Protein AF-A0A0D0Q6V4-F1 (afdb_monomer_lite)

Structure (mmCIF, N/CA/C/O backbone):
data_AF-A0A0D0Q6V4-F1
#
_entry.id   AF-A0A0D0Q6V4-F1
#
loop_
_atom_site.group_PDB
_atom_site.id
_atom_site.type_symbol
_atom_site.label_atom_id
_atom_site.label_alt_id
_atom_site.label_comp_id
_atom_site.label_asym_id
_atom_site.label_entity_id
_atom_site.label_seq_id
_atom_site.pdbx_PDB_ins_code
_atom_site.Cartn_x
_atom_site.Cartn_y
_atom_site.Cartn_z
_atom_site.occupancy
_atom_site.B_iso_or_equiv
_atom_site.auth_seq_id
_atom_site.auth_comp_id
_atom_site.auth_asym_id
_atom_site.auth_atom_id
_atom_site.pdbx_PDB_model_num
ATOM 1 N N . MET A 1 1 ? 3.904 15.398 2.118 1.00 80.19 1 MET A N 1
ATOM 2 C CA . MET A 1 1 ? 5.321 15.377 1.707 1.00 80.19 1 MET A CA 1
ATOM 3 C C . MET A 1 1 ? 5.466 14.349 0.608 1.00 80.19 1 MET A C 1
ATOM 5 O O . MET A 1 1 ? 5.057 13.212 0.814 1.00 80.19 1 MET A O 1
ATOM 9 N N . ASP A 1 2 ? 6.029 14.742 -0.528 1.00 86.19 2 ASP A N 1
ATOM 10 C CA . ASP A 1 2 ? 6.309 13.824 -1.631 1.00 86.19 2 ASP A CA 1
ATOM 11 C C . ASP A 1 2 ? 7.772 13.391 -1.577 1.00 86.19 2 ASP A C 1
ATOM 13 O O . ASP A 1 2 ? 8.663 14.210 -1.352 1.00 86.19 2 ASP A O 1
ATOM 17 N N . LEU A 1 3 ? 8.007 12.094 -1.746 1.00 86.56 3 LEU A N 1
ATOM 18 C CA . LEU A 1 3 ? 9.324 11.476 -1.709 1.00 86.56 3 LEU A CA 1
ATOM 19 C C . LEU A 1 3 ? 9.576 10.750 -3.027 1.00 86.56 3 LEU A C 1
ATOM 21 O O . LEU A 1 3 ? 8.715 10.035 -3.544 1.00 86.56 3 LEU A O 1
ATOM 25 N N . VAL A 1 4 ? 10.784 10.921 -3.558 1.00 89.81 4 VAL A N 1
ATOM 26 C CA . VAL A 1 4 ? 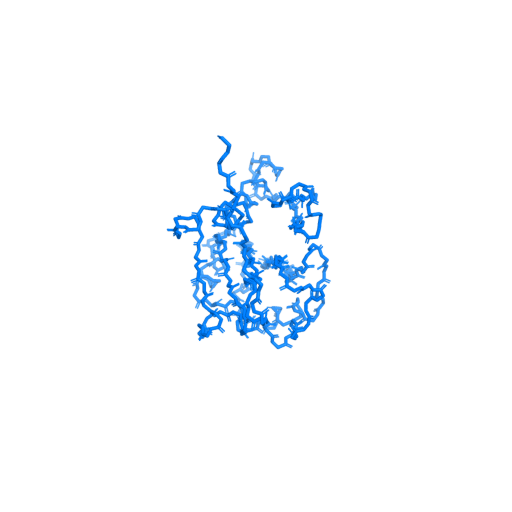11.249 10.217 -4.751 1.00 89.81 4 VAL A CA 1
ATOM 27 C C . VAL A 1 4 ? 12.562 9.538 -4.418 1.00 89.81 4 VAL A C 1
ATOM 29 O O . VAL A 1 4 ? 13.527 10.196 -4.035 1.00 89.81 4 VAL A O 1
ATOM 32 N N . PHE A 1 5 ? 12.590 8.222 -4.572 1.00 88.88 5 PHE A N 1
ATOM 33 C CA . PHE A 1 5 ? 13.809 7.438 -4.492 1.00 88.88 5 PHE A CA 1
ATOM 34 C C . PHE A 1 5 ? 14.288 7.103 -5.901 1.00 88.88 5 PHE A C 1
ATOM 36 O O . PHE A 1 5 ? 13.529 6.557 -6.700 1.00 88.88 5 PHE A O 1
ATOM 43 N N . LEU A 1 6 ? 15.543 7.427 -6.196 1.00 89.38 6 LEU A N 1
ATOM 44 C CA . LEU A 1 6 ? 16.217 7.030 -7.428 1.00 89.38 6 LEU A CA 1
ATOM 45 C C . LEU A 1 6 ? 17.057 5.794 -7.117 1.00 89.38 6 LEU A C 1
ATOM 47 O O . LEU A 1 6 ? 18.070 5.911 -6.431 1.00 89.38 6 LEU A O 1
ATOM 51 N N . ALA A 1 7 ? 16.614 4.624 -7.585 1.00 85.19 7 ALA A N 1
ATOM 52 C CA . ALA A 1 7 ? 17.371 3.385 -7.400 1.00 85.19 7 ALA A CA 1
ATOM 53 C C . ALA A 1 7 ? 18.706 3.436 -8.151 1.00 85.19 7 ALA A C 1
ATOM 55 O O . ALA A 1 7 ? 19.724 2.972 -7.644 1.00 85.19 7 ALA A O 1
ATOM 56 N N . ASP A 1 8 ? 18.696 4.065 -9.323 1.00 85.75 8 ASP A N 1
ATOM 57 C CA . ASP A 1 8 ? 19.880 4.421 -10.083 1.00 85.75 8 ASP A CA 1
ATOM 58 C C . ASP A 1 8 ? 19.784 5.905 -10.469 1.00 85.75 8 ASP A C 1
ATOM 60 O O . ASP A 1 8 ? 18.817 6.354 -11.091 1.00 85.75 8 ASP A O 1
ATOM 64 N N . ARG A 1 9 ? 20.784 6.685 -10.043 1.00 86.38 9 ARG A N 1
ATOM 65 C CA . ARG A 1 9 ? 20.854 8.135 -10.265 1.00 86.38 9 ARG A CA 1
ATOM 66 C C . ARG A 1 9 ? 20.903 8.486 -11.751 1.00 86.38 9 ARG A C 1
ATOM 68 O O . ARG A 1 9 ? 20.379 9.534 -12.129 1.00 86.38 9 ARG A O 1
ATOM 75 N N . ASP A 1 10 ? 21.525 7.637 -12.559 1.00 91.31 10 ASP A N 1
ATOM 76 C CA . ASP A 1 10 ? 21.741 7.885 -13.983 1.00 91.31 10 ASP A CA 1
ATOM 77 C C . ASP A 1 10 ? 20.569 7.365 -14.835 1.00 91.31 10 ASP A C 1
ATOM 79 O O . ASP A 1 10 ? 20.490 7.649 -16.030 1.00 91.31 10 ASP A O 1
ATOM 83 N N . ARG A 1 11 ? 19.617 6.659 -14.206 1.00 86.94 11 ARG A N 1
ATOM 84 C CA . ARG A 1 11 ? 18.419 6.080 -14.827 1.00 86.94 11 ARG A CA 1
ATOM 85 C C . ARG A 1 11 ? 17.139 6.611 -14.166 1.00 86.94 11 ARG A C 1
ATOM 87 O O . ARG A 1 11 ? 16.558 5.936 -13.306 1.00 86.94 11 ARG A O 1
ATOM 94 N N . PRO A 1 12 ? 16.659 7.817 -14.529 1.00 86.88 12 PRO A N 1
ATOM 95 C CA . PRO A 1 12 ? 15.494 8.445 -13.895 1.00 86.88 12 PRO A CA 1
ATOM 96 C C . PRO A 1 12 ? 14.193 7.639 -14.041 1.00 86.88 12 PRO A C 1
ATOM 98 O O . PRO A 1 12 ? 13.264 7.817 -13.253 1.00 86.88 12 PRO A O 1
ATOM 101 N N . GLU A 1 13 ? 14.108 6.726 -15.008 1.00 84.62 13 GLU A N 1
ATOM 102 C CA . GLU A 1 13 ? 13.000 5.780 -15.153 1.00 84.62 13 GLU A CA 1
ATOM 103 C C . GLU A 1 13 ? 12.882 4.796 -13.975 1.00 84.62 13 GLU A C 1
ATOM 105 O O . GLU A 1 13 ? 11.802 4.257 -13.736 1.00 84.62 13 GLU A O 1
ATOM 110 N N . THR A 1 14 ? 13.949 4.623 -13.186 1.00 87.81 14 THR A N 1
ATOM 111 C CA . THR A 1 14 ? 13.958 3.810 -11.958 1.00 87.81 14 THR A CA 1
ATOM 112 C C . THR A 1 14 ? 13.385 4.541 -10.739 1.00 87.81 14 THR A C 1
ATOM 114 O O . THR A 1 14 ? 13.366 3.996 -9.633 1.00 87.81 14 THR A O 1
ATOM 117 N N . ALA A 1 15 ? 12.907 5.778 -10.916 1.00 91.12 15 ALA A N 1
ATOM 118 C CA . ALA A 1 15 ? 12.344 6.578 -9.841 1.00 91.12 15 ALA A CA 1
ATOM 119 C C . ALA A 1 15 ? 11.087 5.933 -9.241 1.00 91.12 15 ALA A C 1
ATOM 121 O O . ALA A 1 15 ? 10.047 5.832 -9.906 1.00 91.12 15 ALA A O 1
ATOM 122 N N . VAL A 1 16 ? 11.149 5.609 -7.951 1.00 92.56 16 VAL A N 1
ATOM 123 C CA . VAL A 1 16 ? 10.009 5.163 -7.147 1.00 92.56 16 VAL A CA 1
ATOM 124 C C . VAL A 1 16 ? 9.460 6.359 -6.378 1.00 92.56 16 VAL A C 1
ATOM 126 O O . VAL A 1 16 ? 10.170 6.999 -5.601 1.00 92.56 16 VAL A O 1
ATOM 129 N N . ARG A 1 17 ? 8.188 6.678 -6.619 1.00 92.75 17 ARG A N 1
ATOM 130 C CA . ARG A 1 17 ? 7.493 7.807 -5.991 1.00 92.75 17 ARG A CA 1
ATOM 131 C C . ARG A 1 17 ? 6.572 7.320 -4.890 1.00 92.75 17 ARG A C 1
ATOM 133 O O . ARG A 1 17 ? 5.863 6.331 -5.067 1.00 92.75 17 ARG A O 1
ATOM 140 N N . ASP A 1 18 ? 6.525 8.073 -3.804 1.00 92.50 18 ASP A N 1
ATOM 141 C CA . ASP A 1 18 ? 5.569 7.869 -2.727 1.00 92.50 18 ASP A CA 1
ATOM 142 C C . ASP A 1 18 ? 5.195 9.207 -2.087 1.00 92.50 18 ASP A C 1
ATOM 144 O O . ASP A 1 18 ? 5.946 10.180 -2.153 1.00 92.50 18 ASP A O 1
ATOM 148 N N . CYS A 1 19 ? 4.027 9.259 -1.459 1.00 87.19 19 CYS A N 1
ATOM 149 C CA . CYS A 1 19 ? 3.575 10.426 -0.724 1.00 87.19 19 CYS A CA 1
ATOM 150 C C . CYS A 1 19 ? 3.214 10.053 0.713 1.00 87.19 19 CYS A C 1
ATOM 152 O O . CYS A 1 19 ? 2.531 9.064 1.004 1.00 87.19 19 CYS A O 1
ATOM 154 N N . VAL A 1 20 ? 3.670 10.904 1.622 1.00 80.94 20 VAL A N 1
ATOM 155 C CA . VAL A 1 20 ? 3.498 10.768 3.060 1.00 80.94 20 VAL A CA 1
ATOM 156 C C . VAL A 1 20 ? 2.658 11.933 3.544 1.00 80.94 20 VAL A C 1
ATOM 158 O O . VAL A 1 20 ? 3.048 13.099 3.422 1.00 80.94 20 VAL A O 1
ATOM 161 N N . THR A 1 21 ? 1.498 11.615 4.099 1.00 76.31 21 THR A N 1
ATOM 162 C CA . THR A 1 21 ? 0.662 12.583 4.808 1.00 76.31 21 THR A CA 1
ATOM 163 C C . THR A 1 21 ? 1.040 12.556 6.284 1.00 76.31 21 THR A C 1
ATOM 165 O O . THR A 1 21 ? 1.389 11.497 6.806 1.00 76.31 21 THR A O 1
ATOM 168 N N . GLY A 1 22 ? 1.001 13.712 6.951 1.00 72.88 22 GLY A N 1
ATOM 169 C CA . GLY A 1 22 ? 1.154 13.758 8.404 1.00 72.88 22 GLY A CA 1
ATOM 170 C C . GLY A 1 22 ? 0.057 12.928 9.067 1.00 72.88 22 GLY A C 1
ATOM 171 O O . GLY A 1 22 ? -1.103 13.004 8.664 1.00 72.88 22 GLY A O 1
ATOM 172 N N . ILE A 1 23 ? 0.437 12.112 10.045 1.00 75.62 23 ILE A N 1
ATOM 173 C CA . ILE A 1 23 ? -0.484 11.230 10.767 1.00 75.62 23 ILE A CA 1
ATOM 174 C C . ILE A 1 23 ? -0.699 11.846 12.147 1.00 75.62 23 ILE A C 1
ATOM 176 O O . ILE A 1 23 ? 0.232 11.896 12.949 1.00 75.62 23 ILE A O 1
ATOM 180 N N . GLY A 1 24 ? -1.891 12.411 12.350 1.00 63.44 24 GLY A N 1
ATOM 181 C CA . GLY A 1 24 ? -2.269 13.137 13.558 1.00 63.44 24 GLY A CA 1
ATOM 182 C C . GLY A 1 24 ? -3.333 12.386 14.348 1.00 63.44 24 GLY A C 1
ATOM 183 O O . GLY A 1 24 ? -4.486 12.321 13.929 1.00 63.44 24 GLY A O 1
ATOM 184 N N . ASP A 1 25 ? -2.931 11.825 15.482 1.00 62.47 25 ASP A N 1
ATOM 185 C CA . ASP A 1 25 ? -3.788 11.043 16.379 1.00 62.47 25 ASP A CA 1
ATOM 186 C C . ASP A 1 25 ? -3.171 10.869 17.789 1.00 62.47 25 ASP A C 1
ATOM 188 O O . ASP A 1 25 ? -3.554 9.975 18.540 1.00 62.47 25 ASP A O 1
ATOM 192 N N . GLY A 1 26 ? -2.242 11.754 18.185 1.00 63.47 26 GLY A N 1
ATOM 193 C CA . GLY A 1 26 ? -1.658 11.798 19.533 1.00 63.47 26 GLY A CA 1
ATOM 194 C C . GLY A 1 26 ? -0.617 12.912 19.716 1.00 63.47 26 GLY A C 1
ATOM 195 O O . GLY A 1 26 ? -0.473 13.773 18.855 1.00 63.47 26 GLY A O 1
ATOM 196 N N . ASP A 1 27 ? 0.152 12.859 20.810 1.00 62.12 27 ASP A N 1
ATOM 197 C CA . ASP A 1 27 ? 1.135 13.895 21.206 1.00 62.12 27 ASP A CA 1
ATOM 198 C C . ASP A 1 27 ? 2.428 13.920 20.365 1.00 62.12 27 ASP A C 1
ATOM 200 O O . ASP A 1 27 ? 3.358 14.682 20.641 1.00 62.12 27 ASP A O 1
ATOM 204 N N . ARG A 1 28 ? 2.547 13.046 19.360 1.00 71.50 28 ARG A N 1
ATOM 205 C CA . ARG A 1 28 ? 3.744 12.970 18.513 1.00 71.50 28 ARG A CA 1
ATOM 206 C C . ARG A 1 28 ? 3.654 13.969 17.369 1.00 71.50 28 ARG A C 1
ATOM 208 O O . ARG A 1 28 ? 2.587 14.163 16.800 1.00 71.50 28 ARG A O 1
ATOM 215 N N . ASP A 1 29 ? 4.806 14.507 16.972 1.00 85.56 29 ASP A N 1
ATOM 216 C CA . ASP A 1 29 ? 4.935 15.293 15.743 1.00 85.56 29 ASP A CA 1
ATOM 217 C C . ASP A 1 29 ? 4.393 14.491 14.533 1.00 85.56 29 ASP A C 1
ATOM 219 O O . ASP A 1 29 ? 4.964 13.444 14.185 1.00 85.56 29 ASP A O 1
ATOM 223 N N . PRO A 1 30 ? 3.316 14.967 13.873 1.00 85.88 30 PRO A N 1
ATOM 224 C CA . PRO A 1 30 ? 2.697 14.280 12.743 1.00 85.88 30 PRO A CA 1
ATOM 225 C C . PRO A 1 30 ? 3.650 14.041 11.570 1.00 85.88 30 PRO A C 1
ATOM 227 O O . PRO A 1 30 ? 3.493 13.057 10.840 1.00 85.88 30 PRO A O 1
ATOM 230 N N . VAL A 1 31 ? 4.645 14.917 11.379 1.00 87.62 31 VAL A N 1
ATOM 231 C CA . VAL A 1 31 ? 5.649 14.775 10.315 1.00 87.62 31 VAL A CA 1
ATOM 232 C C . VAL A 1 31 ? 6.582 13.618 10.637 1.00 87.62 31 VAL A C 1
ATOM 234 O O . VAL A 1 31 ? 6.749 12.715 9.812 1.00 87.62 31 VAL A O 1
ATOM 237 N N . ARG A 1 32 ? 7.136 13.593 11.855 1.00 89.19 32 ARG A N 1
ATOM 238 C CA . ARG A 1 32 ? 7.977 12.486 12.325 1.00 89.19 32 ARG A CA 1
ATOM 239 C C . ARG A 1 32 ? 7.252 11.149 12.219 1.00 89.19 32 ARG A C 1
ATOM 241 O O . ARG A 1 32 ? 7.823 10.190 11.702 1.00 89.19 32 ARG A O 1
ATOM 248 N N . ARG A 1 33 ? 5.986 11.086 12.648 1.00 89.19 33 ARG A N 1
ATOM 249 C CA . ARG A 1 33 ? 5.188 9.857 12.549 1.00 89.19 33 ARG A CA 1
ATOM 250 C C . ARG A 1 33 ? 4.989 9.425 11.098 1.00 89.19 33 ARG A C 1
ATOM 252 O O . ARG A 1 33 ? 5.142 8.244 10.793 1.00 89.19 33 ARG A O 1
ATOM 259 N N . GLY A 1 34 ? 4.707 10.368 10.201 1.00 90.62 34 GLY A N 1
ATOM 260 C CA . GLY A 1 34 ? 4.628 10.093 8.768 1.00 90.62 34 GLY A CA 1
ATOM 261 C C . GLY A 1 34 ? 5.923 9.482 8.218 1.00 90.62 34 GLY A C 1
ATOM 262 O O . GLY A 1 34 ? 5.873 8.482 7.502 1.00 90.62 34 GLY A O 1
ATOM 263 N N . ILE A 1 35 ? 7.083 10.031 8.591 1.00 91.75 35 ILE A N 1
ATOM 264 C CA . ILE A 1 35 ? 8.400 9.518 8.175 1.00 91.75 35 ILE A CA 1
ATOM 265 C C . ILE A 1 35 ? 8.643 8.101 8.709 1.00 91.75 35 ILE A C 1
ATOM 267 O O . ILE A 1 35 ? 9.099 7.243 7.958 1.00 91.75 35 ILE A O 1
ATOM 271 N N . GLU A 1 36 ? 8.310 7.823 9.972 1.00 93.06 36 GLU A N 1
ATOM 272 C CA . GLU A 1 36 ? 8.420 6.473 10.551 1.00 93.06 36 GLU A CA 1
ATOM 273 C C . GLU A 1 36 ? 7.564 5.458 9.782 1.00 93.06 36 GLU A C 1
ATOM 275 O O . GLU A 1 36 ? 8.035 4.374 9.437 1.00 93.06 36 GLU A O 1
ATOM 280 N N . VAL A 1 37 ? 6.316 5.824 9.474 1.00 94.31 37 VAL A N 1
ATOM 281 C CA . VAL A 1 37 ? 5.391 4.983 8.706 1.00 94.31 37 VAL A CA 1
ATOM 282 C C . VAL A 1 37 ? 5.915 4.759 7.287 1.00 94.31 37 VAL A C 1
ATOM 284 O O . VAL A 1 37 ? 5.866 3.638 6.781 1.00 94.31 37 VAL A O 1
ATOM 287 N N . TRP A 1 38 ? 6.469 5.789 6.647 1.00 95.12 38 TRP A N 1
ATOM 288 C CA . TRP A 1 38 ? 7.129 5.657 5.349 1.00 95.12 38 TRP A CA 1
ATOM 289 C C . TRP A 1 38 ? 8.326 4.708 5.400 1.00 95.12 38 TRP A C 1
ATOM 291 O O . TRP A 1 38 ? 8.397 3.773 4.600 1.00 95.12 38 TRP A O 1
ATOM 301 N N . ALA A 1 39 ? 9.226 4.900 6.364 1.00 95.44 39 ALA A N 1
ATOM 302 C CA . ALA A 1 39 ? 10.428 4.092 6.512 1.00 95.44 39 ALA A CA 1
ATOM 303 C C . ALA A 1 39 ? 10.078 2.613 6.719 1.00 95.44 39 ALA A C 1
ATOM 305 O O . ALA A 1 39 ? 10.642 1.754 6.048 1.00 95.44 39 ALA A O 1
ATOM 306 N N . ALA A 1 40 ? 9.086 2.324 7.566 1.00 96.50 40 ALA A N 1
ATOM 307 C CA . ALA A 1 40 ? 8.647 0.969 7.900 1.00 96.50 40 ALA A CA 1
ATOM 308 C C . ALA A 1 40 ? 7.875 0.237 6.783 1.00 96.50 40 ALA A C 1
ATOM 310 O O . ALA A 1 40 ? 7.517 -0.923 6.951 1.00 96.50 40 ALA A O 1
ATOM 311 N N . THR A 1 41 ? 7.600 0.881 5.647 1.00 97.19 41 THR A N 1
ATOM 312 C CA . THR A 1 41 ? 6.817 0.290 4.544 1.00 97.19 41 THR A CA 1
ATOM 313 C C . THR A 1 41 ? 7.558 0.441 3.214 1.00 97.19 41 THR A C 1
ATOM 315 O O . THR A 1 41 ? 8.133 -0.515 2.698 1.00 97.19 41 THR A O 1
ATOM 318 N N . THR A 1 42 ? 7.628 1.658 2.686 1.00 97.00 42 THR A N 1
ATOM 319 C CA . THR A 1 42 ? 8.319 1.998 1.442 1.00 97.00 42 THR A CA 1
ATOM 320 C C . THR A 1 42 ? 9.825 1.908 1.624 1.00 97.00 42 THR A C 1
ATOM 322 O O . THR A 1 42 ? 10.493 1.260 0.827 1.00 97.00 42 THR A O 1
ATOM 325 N N . GLY A 1 43 ? 10.361 2.497 2.700 1.00 95.69 43 GLY A N 1
ATOM 326 C CA . GLY A 1 43 ? 11.801 2.504 2.970 1.00 95.69 43 GLY A CA 1
ATOM 327 C C . GLY A 1 43 ? 12.392 1.095 3.034 1.00 95.69 43 GLY A C 1
ATOM 328 O O . GLY A 1 43 ? 13.353 0.805 2.327 1.00 95.69 43 GLY A O 1
ATOM 329 N N . VAL A 1 44 ? 11.777 0.193 3.805 1.00 97.25 44 VAL A N 1
ATOM 330 C CA . VAL A 1 44 ? 12.215 -1.212 3.877 1.00 97.25 44 VAL A CA 1
ATOM 331 C C . VAL A 1 44 ? 12.111 -1.945 2.539 1.00 97.25 44 VAL A C 1
ATOM 333 O O . VAL A 1 44 ? 12.998 -2.731 2.231 1.00 97.25 44 VAL A O 1
ATOM 336 N N . SER A 1 45 ? 11.106 -1.646 1.706 1.00 97.00 45 SER A N 1
ATOM 337 C CA . SER A 1 45 ? 10.983 -2.240 0.362 1.00 97.00 45 SER A CA 1
ATOM 338 C C . SER A 1 45 ? 12.119 -1.799 -0.566 1.00 97.00 45 SER A C 1
ATOM 340 O O . SER A 1 45 ? 12.628 -2.588 -1.355 1.00 97.00 45 SER A O 1
ATOM 342 N N . LEU A 1 46 ? 12.537 -0.534 -0.464 1.00 95.06 46 LEU A N 1
ATOM 343 C CA . LEU A 1 46 ? 13.640 0.022 -1.251 1.00 95.06 46 LEU A CA 1
ATOM 344 C C . LEU A 1 46 ? 15.004 -0.486 -0.773 1.00 95.06 46 LEU A C 1
ATOM 346 O O . LEU A 1 46 ? 15.875 -0.769 -1.590 1.00 95.06 46 LEU A O 1
ATOM 350 N N . ILE A 1 47 ? 15.189 -0.634 0.540 1.00 94.56 47 ILE A N 1
ATOM 351 C CA . ILE A 1 47 ? 16.390 -1.270 1.095 1.00 94.56 47 ILE A CA 1
ATOM 352 C C . ILE A 1 47 ? 16.448 -2.734 0.648 1.00 94.56 47 ILE A C 1
ATOM 354 O O . ILE A 1 47 ? 17.504 -3.191 0.217 1.00 94.56 47 ILE A O 1
ATOM 358 N N . GLU A 1 48 ? 15.322 -3.450 0.693 1.00 96.44 48 GLU A N 1
ATOM 359 C CA . GLU A 1 48 ? 15.242 -4.842 0.248 1.00 96.44 48 GLU A CA 1
ATOM 360 C C . GLU A 1 48 ? 15.517 -4.991 -1.251 1.00 96.44 48 GLU A C 1
ATOM 362 O O . GLU A 1 48 ? 16.217 -5.915 -1.644 1.00 96.44 48 GLU A O 1
ATOM 367 N N . LEU A 1 49 ? 15.063 -4.057 -2.093 1.00 93.69 49 LEU A N 1
ATOM 368 C CA . LEU A 1 49 ? 15.400 -4.050 -3.520 1.00 93.69 49 LEU A CA 1
ATOM 369 C C . LEU A 1 49 ? 16.918 -4.112 -3.755 1.00 93.69 49 LEU A C 1
ATOM 371 O O . LEU A 1 49 ? 17.374 -4.826 -4.647 1.00 93.69 49 LEU A O 1
ATOM 375 N N . VAL A 1 50 ? 17.689 -3.357 -2.966 1.00 90.44 50 VAL A N 1
ATOM 376 C CA . VAL A 1 50 ? 19.152 -3.275 -3.093 1.00 90.44 50 VAL A CA 1
ATOM 377 C C . VAL A 1 50 ? 19.844 -4.442 -2.387 1.00 90.44 50 VAL A C 1
ATOM 379 O O . VAL A 1 50 ? 20.809 -4.993 -2.910 1.00 90.44 50 VAL A O 1
ATOM 382 N N . ALA A 1 51 ? 19.377 -4.813 -1.193 1.00 91.44 51 ALA A N 1
ATOM 383 C CA . ALA A 1 51 ? 20.014 -5.830 -0.361 1.00 91.44 51 ALA A CA 1
ATOM 384 C C . ALA A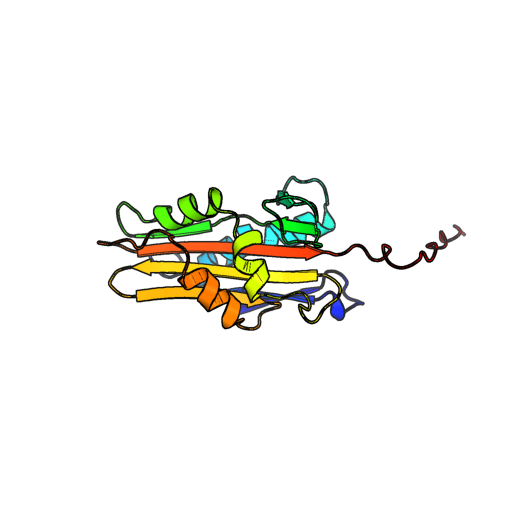 1 51 ? 19.682 -7.269 -0.796 1.00 91.44 51 ALA A C 1
ATOM 386 O O . ALA A 1 51 ? 20.529 -8.149 -0.644 1.00 91.44 51 ALA A O 1
ATOM 387 N N . HIS A 1 52 ? 18.470 -7.491 -1.314 1.00 90.69 52 HIS A N 1
ATOM 388 C CA . HIS A 1 52 ? 17.933 -8.744 -1.853 1.00 90.69 52 HIS A CA 1
ATOM 389 C C . HIS A 1 52 ? 18.285 -9.976 -0.995 1.00 90.69 52 HIS A C 1
ATOM 391 O O . HIS A 1 52 ? 18.850 -10.968 -1.469 1.00 90.69 52 HIS A O 1
ATOM 397 N N . ASN A 1 53 ? 17.987 -9.901 0.299 1.00 91.19 53 ASN A N 1
ATOM 398 C CA . ASN A 1 53 ? 18.312 -10.933 1.283 1.00 91.19 53 ASN A CA 1
ATOM 399 C C . ASN A 1 53 ? 17.117 -11.358 2.156 1.00 91.19 53 ASN A C 1
ATOM 401 O O . ASN A 1 53 ? 17.286 -12.202 3.035 1.00 91.19 53 ASN A O 1
ATOM 405 N N . GLY A 1 54 ? 15.928 -10.804 1.911 1.00 91.69 54 GLY A N 1
ATOM 406 C CA . GLY A 1 54 ? 14.677 -11.117 2.598 1.00 91.69 54 GLY A CA 1
ATOM 407 C C . GLY A 1 54 ? 14.610 -10.641 4.049 1.00 91.69 54 GLY A C 1
ATOM 408 O O . GLY A 1 54 ? 13.751 -11.101 4.800 1.00 91.69 54 GLY A O 1
ATOM 409 N N . ARG A 1 55 ? 15.524 -9.768 4.492 1.00 94.31 55 ARG A N 1
ATOM 410 C CA . ARG A 1 55 ? 15.594 -9.323 5.893 1.00 94.31 55 ARG A CA 1
ATOM 411 C C . ARG A 1 55 ? 14.659 -8.156 6.192 1.00 94.31 55 ARG A C 1
ATOM 413 O O . ARG A 1 55 ? 14.242 -8.001 7.339 1.00 94.31 55 ARG A O 1
ATOM 420 N N . PHE A 1 56 ? 14.403 -7.297 5.212 1.00 94.94 56 PHE A N 1
ATOM 421 C CA . PHE A 1 56 ? 13.710 -6.027 5.420 1.00 94.94 56 PHE A CA 1
ATOM 422 C C . PHE A 1 56 ? 12.271 -6.065 4.915 1.00 94.94 56 PHE A C 1
ATOM 424 O O . PHE A 1 56 ? 11.399 -5.443 5.525 1.00 94.94 56 PHE A O 1
ATOM 431 N N . ALA A 1 57 ? 12.018 -6.795 3.831 1.00 97.06 57 ALA A N 1
ATOM 432 C CA . ALA A 1 57 ? 10.696 -6.936 3.237 1.00 97.06 57 ALA A CA 1
ATOM 433 C C . ALA A 1 57 ? 10.475 -8.350 2.677 1.00 97.06 57 ALA A C 1
ATOM 435 O O . ALA A 1 57 ? 11.420 -9.089 2.396 1.00 97.06 57 ALA A O 1
ATOM 436 N N . GLY A 1 58 ? 9.202 -8.730 2.547 1.00 95.31 58 GLY A N 1
ATOM 437 C CA . GLY A 1 58 ? 8.806 -10.029 2.011 1.00 95.31 58 GLY A CA 1
ATOM 438 C C . GLY A 1 58 ? 8.903 -10.064 0.489 1.00 95.31 58 GLY A C 1
ATOM 439 O O . GLY A 1 58 ? 8.677 -9.058 -0.177 1.00 95.31 58 GLY A O 1
ATOM 440 N N . HIS A 1 59 ? 9.200 -11.236 -0.059 1.00 96.38 59 HIS A N 1
ATOM 441 C CA . HIS A 1 59 ? 9.272 -11.483 -1.495 1.00 96.38 59 HIS A CA 1
ATOM 442 C C . HIS A 1 59 ? 8.136 -12.419 -1.908 1.00 96.38 59 HIS A C 1
ATOM 444 O O . HIS A 1 59 ? 8.030 -13.515 -1.367 1.00 96.38 59 HIS A O 1
ATOM 450 N N . LEU A 1 60 ? 7.328 -12.001 -2.880 1.00 95.31 60 LEU A N 1
ATOM 451 C CA . LEU A 1 60 ? 6.266 -12.814 -3.477 1.00 95.31 60 LEU A CA 1
ATOM 452 C C . LEU A 1 60 ? 6.627 -13.103 -4.936 1.00 95.31 60 LEU A C 1
ATOM 454 O O . LEU A 1 60 ? 6.969 -12.193 -5.703 1.00 95.31 60 LEU A O 1
ATOM 458 N N . ASP A 1 61 ? 6.621 -14.380 -5.307 1.00 94.00 61 ASP A N 1
ATOM 459 C CA . ASP A 1 61 ? 6.923 -14.833 -6.668 1.00 94.00 61 ASP A CA 1
ATOM 460 C C . ASP A 1 61 ? 5.793 -14.437 -7.644 1.00 94.00 61 ASP A C 1
ATOM 462 O O . ASP A 1 61 ? 4.635 -14.380 -7.234 1.00 94.00 61 ASP A O 1
ATOM 466 N N . PRO A 1 62 ? 6.072 -14.216 -8.946 1.00 92.31 62 PRO A N 1
ATOM 467 C CA . PRO A 1 62 ? 5.033 -14.001 -9.959 1.00 92.31 62 PRO A CA 1
ATOM 468 C C . PRO A 1 62 ? 3.909 -15.045 -10.022 1.00 92.31 62 PRO A C 1
ATOM 470 O O . PRO A 1 62 ? 2.870 -14.769 -10.630 1.00 92.31 62 PRO A O 1
ATOM 473 N N . ARG A 1 63 ? 4.138 -16.254 -9.492 1.00 93.19 63 ARG A N 1
ATOM 474 C CA . ARG A 1 63 ? 3.169 -17.360 -9.421 1.00 93.19 63 ARG A CA 1
ATOM 475 C C . ARG A 1 63 ? 2.617 -17.594 -8.016 1.00 93.19 63 ARG A C 1
ATOM 477 O O . ARG A 1 63 ? 1.852 -18.539 -7.831 1.00 93.19 63 ARG A O 1
ATOM 484 N N . ASP A 1 64 ? 3.027 -16.791 -7.043 1.00 94.94 64 ASP A N 1
ATOM 485 C CA . ASP A 1 64 ? 2.521 -16.876 -5.681 1.00 94.94 64 ASP A CA 1
ATOM 486 C C . ASP A 1 64 ? 1.024 -16.506 -5.668 1.00 94.94 64 ASP A C 1
ATOM 488 O O . ASP A 1 64 ? 0.669 -15.452 -6.208 1.00 94.94 64 ASP A O 1
ATOM 492 N N . PRO A 1 65 ? 0.132 -17.344 -5.103 1.00 95.31 65 PRO A N 1
ATOM 493 C CA . PRO A 1 65 ? -1.297 -17.034 -5.022 1.00 95.31 65 PRO A CA 1
ATOM 494 C C . PRO A 1 65 ? -1.600 -15.756 -4.224 1.00 95.31 65 PRO A C 1
ATOM 496 O O . PRO A 1 65 ? -2.616 -15.112 -4.488 1.00 95.31 65 PRO A O 1
ATOM 499 N N . ASP A 1 66 ? -0.713 -15.365 -3.306 1.00 95.38 66 ASP A N 1
ATOM 500 C CA . ASP A 1 66 ? -0.836 -14.147 -2.501 1.00 95.38 66 ASP A CA 1
ATOM 501 C C . ASP A 1 66 ? -0.140 -12.937 -3.165 1.00 95.38 66 ASP A C 1
ATOM 503 O O . ASP A 1 66 ? -0.219 -11.803 -2.680 1.00 95.38 66 ASP A O 1
ATOM 507 N N . GLY A 1 67 ? 0.546 -13.169 -4.290 1.00 94.12 67 GLY A N 1
ATOM 508 C CA . GLY A 1 67 ? 1.307 -12.190 -5.058 1.00 94.12 67 GLY A CA 1
ATOM 509 C C . GLY A 1 67 ? 0.516 -11.467 -6.150 1.00 94.12 67 GLY A C 1
ATOM 510 O O . GLY A 1 67 ? -0.678 -11.674 -6.369 1.00 94.12 67 GLY A O 1
ATOM 511 N N . MET A 1 68 ? 1.20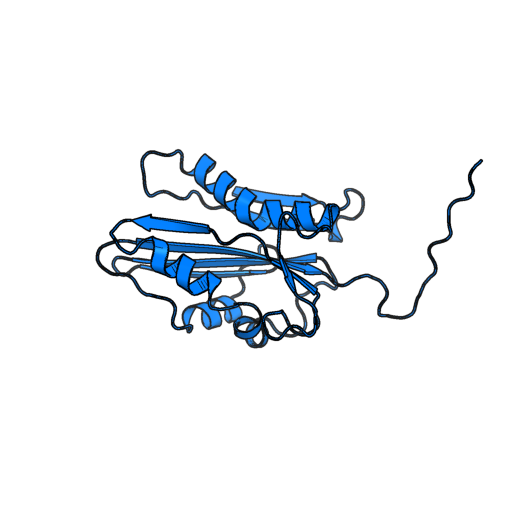7 -10.566 -6.854 1.00 94.31 68 MET A N 1
ATOM 512 C CA . MET A 1 68 ? 0.661 -9.889 -8.031 1.00 94.31 68 MET A CA 1
ATOM 513 C C . MET A 1 68 ? 0.905 -10.769 -9.269 1.00 94.31 68 MET A C 1
ATOM 515 O O . MET A 1 68 ? 2.069 -11.021 -9.595 1.00 94.31 68 MET A O 1
ATOM 519 N N . PRO A 1 69 ? -0.136 -11.200 -10.005 1.00 91.50 69 PRO A N 1
ATOM 520 C CA . PRO A 1 69 ? 0.036 -12.107 -11.136 1.00 91.50 69 PRO A CA 1
ATOM 521 C C . PRO A 1 69 ? 1.042 -11.589 -12.171 1.00 91.50 69 PRO A C 1
ATOM 523 O O . PRO A 1 69 ? 0.895 -10.494 -12.715 1.00 91.50 69 PRO A O 1
ATOM 526 N N . GLY A 1 70 ? 2.073 -12.390 -12.456 1.00 90.25 70 GLY A N 1
ATOM 527 C CA . GLY A 1 70 ? 3.095 -12.062 -13.457 1.00 90.25 70 GLY A CA 1
ATOM 528 C C . GLY A 1 70 ? 4.160 -11.056 -13.003 1.00 90.25 70 GLY A C 1
ATOM 529 O O . GLY A 1 70 ? 5.030 -10.704 -13.803 1.00 90.25 70 GLY A O 1
ATOM 530 N N . TRP A 1 71 ? 4.136 -10.629 -11.739 1.00 93.81 71 TRP A N 1
ATOM 531 C CA . TRP A 1 71 ? 5.095 -9.689 -11.168 1.00 93.81 71 TRP A CA 1
ATOM 532 C C . TRP A 1 71 ? 5.771 -10.275 -9.938 1.00 93.81 71 TRP A C 1
ATOM 534 O O . TRP A 1 71 ? 5.117 -10.815 -9.054 1.00 93.81 71 TRP A O 1
ATOM 544 N N . HIS A 1 72 ? 7.088 -10.107 -9.841 1.00 95.44 72 HIS A N 1
ATOM 545 C CA . HIS A 1 72 ? 7.749 -10.324 -8.566 1.00 95.44 72 HIS A CA 1
ATOM 546 C C . HIS A 1 72 ? 7.456 -9.106 -7.688 1.00 95.44 72 HIS A C 1
ATOM 548 O O . HIS A 1 72 ? 7.607 -7.973 -8.147 1.00 95.44 72 HIS A O 1
ATOM 554 N N . ALA A 1 73 ? 7.010 -9.320 -6.454 1.00 96.19 73 ALA A N 1
ATOM 555 C CA . ALA A 1 73 ? 6.668 -8.236 -5.545 1.00 96.19 73 ALA A CA 1
ATOM 556 C C . ALA A 1 73 ? 7.565 -8.255 -4.308 1.00 96.19 73 ALA A C 1
ATOM 558 O O . ALA A 1 73 ? 7.752 -9.294 -3.679 1.00 96.19 73 ALA A O 1
ATOM 559 N N . ILE A 1 74 ? 8.079 -7.081 -3.950 1.00 97.69 74 ILE A N 1
ATOM 560 C CA . ILE A 1 74 ? 8.687 -6.811 -2.650 1.00 97.69 74 ILE A CA 1
ATOM 561 C C . ILE A 1 74 ? 7.611 -6.128 -1.807 1.00 97.69 74 ILE A C 1
ATOM 563 O O . ILE A 1 74 ? 7.217 -4.992 -2.087 1.00 97.69 74 ILE A O 1
ATOM 567 N N . HIS A 1 75 ? 7.093 -6.842 -0.815 1.00 97.38 75 HIS A N 1
ATOM 568 C CA . HIS A 1 75 ? 6.036 -6.371 0.067 1.00 97.38 75 HIS A CA 1
ATOM 569 C C . HIS A 1 75 ? 6.653 -5.786 1.336 1.00 97.38 75 HIS A C 1
ATOM 571 O O . HIS A 1 75 ? 7.216 -6.509 2.164 1.00 97.38 75 HIS A O 1
ATOM 577 N N . GLY A 1 76 ? 6.537 -4.470 1.494 1.00 96.88 76 GLY A N 1
ATOM 578 C CA . GLY A 1 76 ? 7.021 -3.764 2.670 1.00 96.88 76 GLY A CA 1
ATOM 579 C C . GLY A 1 76 ? 6.266 -4.132 3.942 1.00 96.88 76 GLY A C 1
ATOM 580 O O . GLY A 1 76 ? 5.342 -4.947 3.950 1.00 96.88 76 GLY A O 1
ATOM 581 N N . GLY A 1 77 ? 6.632 -3.482 5.044 1.00 96.69 77 GLY A N 1
ATOM 582 C CA . GLY A 1 77 ? 5.893 -3.640 6.290 1.00 96.69 77 GLY A CA 1
ATOM 583 C C . GLY A 1 77 ? 4.426 -3.216 6.174 1.00 96.69 77 GLY A C 1
ATOM 584 O O . GLY A 1 77 ? 3.987 -2.544 5.233 1.00 96.69 77 GLY A O 1
ATOM 585 N N . VAL A 1 78 ? 3.661 -3.612 7.182 1.00 97.44 78 VAL A N 1
ATOM 586 C CA . VAL A 1 78 ? 2.272 -3.212 7.387 1.00 97.44 78 VAL A CA 1
ATOM 587 C C . VAL A 1 78 ? 2.233 -2.411 8.678 1.00 97.44 78 VAL A C 1
ATOM 589 O O . VAL A 1 78 ? 2.613 -2.916 9.732 1.00 97.44 78 VAL A O 1
ATOM 592 N N . VAL A 1 79 ? 1.809 -1.152 8.597 1.00 96.62 79 VAL A N 1
ATOM 593 C CA . VAL A 1 79 ? 1.759 -0.265 9.762 1.00 96.62 79 VAL A CA 1
ATOM 594 C C . VAL A 1 79 ? 0.343 0.220 9.973 1.00 96.62 79 VAL A C 1
ATOM 596 O O . VAL A 1 79 ? -0.244 0.803 9.064 1.00 96.62 79 VAL A O 1
ATOM 599 N N . GLY A 1 80 ? -0.180 0.004 11.176 1.00 95.00 80 GLY A N 1
ATOM 600 C CA . GLY A 1 80 ? -1.453 0.533 11.632 1.00 95.00 80 GLY A CA 1
ATOM 601 C C . GLY A 1 80 ? -1.317 1.624 12.682 1.00 95.00 80 GLY A C 1
ATOM 602 O O . GLY A 1 80 ? -0.282 1.776 13.341 1.00 95.00 80 GLY A O 1
ATOM 603 N N . TRP A 1 81 ? -2.370 2.422 12.798 1.00 94.12 81 TRP A N 1
ATOM 604 C CA . TRP A 1 81 ? -2.508 3.486 13.791 1.00 94.12 81 TRP A CA 1
ATOM 605 C C . TRP A 1 81 ? -3.982 3.844 13.987 1.00 94.12 81 TRP A C 1
ATOM 607 O O . TRP A 1 81 ? -4.845 3.409 13.221 1.00 94.12 81 TRP A O 1
ATOM 617 N N . GLY A 1 82 ? -4.259 4.638 15.017 1.00 92.44 82 GLY A N 1
ATOM 618 C CA . GLY A 1 82 ? -5.595 5.094 15.360 1.00 92.44 82 GLY A CA 1
ATOM 619 C C . GLY A 1 82 ? -5.831 5.144 16.868 1.00 92.44 82 GLY A C 1
ATOM 620 O O . GLY A 1 82 ? -4.898 5.122 17.669 1.00 92.44 82 GLY A O 1
ATOM 621 N N . THR A 1 83 ? -7.103 5.193 17.258 1.00 92.38 83 THR A N 1
ATOM 622 C CA . THR A 1 83 ? -7.558 5.406 18.638 1.00 92.38 83 THR A CA 1
ATOM 623 C C . THR A 1 83 ? -8.653 4.414 19.038 1.00 92.38 83 THR A C 1
ATOM 625 O O . THR A 1 83 ? -9.305 3.796 18.195 1.00 92.38 83 THR A O 1
ATOM 628 N N . GLY A 1 84 ? -8.886 4.268 20.345 1.00 92.56 84 GLY A N 1
ATOM 629 C CA . GLY A 1 84 ? -9.891 3.349 20.888 1.00 92.56 84 GLY A CA 1
ATOM 630 C C . GLY A 1 84 ? -9.427 1.888 20.922 1.00 92.56 84 GLY A C 1
ATOM 631 O O . GLY A 1 84 ? -8.343 1.545 20.463 1.00 92.56 84 GLY A O 1
ATOM 632 N N . ALA A 1 85 ? -10.245 0.993 21.482 1.00 94.31 85 ALA A N 1
ATOM 633 C CA . ALA A 1 85 ? -9.833 -0.388 21.781 1.00 94.31 85 ALA A CA 1
ATOM 634 C C . ALA A 1 85 ? -9.516 -1.246 20.538 1.00 94.31 85 ALA A C 1
ATOM 636 O O . ALA A 1 85 ? -8.799 -2.240 20.636 1.00 94.31 85 ALA A O 1
ATOM 637 N N . ARG A 1 86 ? -10.044 -0.870 19.367 1.00 94.75 86 ARG A N 1
ATOM 638 C CA . ARG A 1 86 ? -9.916 -1.624 18.108 1.00 94.75 86 ARG A CA 1
ATOM 639 C C . ARG A 1 86 ? -9.009 -0.946 17.076 1.00 94.75 86 ARG A C 1
ATOM 641 O O . ARG A 1 86 ? -9.102 -1.272 15.897 1.00 94.75 86 ARG A O 1
ATOM 648 N N . TYR A 1 87 ? -8.124 -0.038 17.496 1.00 93.62 87 TYR A N 1
ATOM 649 C CA . TYR A 1 87 ? -7.262 0.727 16.580 1.00 93.62 87 TYR A CA 1
ATOM 650 C C . TYR A 1 87 ? -6.373 -0.144 15.666 1.00 93.62 87 TYR A C 1
ATOM 652 O O . TYR A 1 87 ? -6.021 0.264 14.565 1.00 93.62 87 TYR A O 1
ATOM 660 N N . HIS A 1 88 ? -6.034 -1.364 16.092 1.00 95.88 88 HIS A N 1
ATOM 661 C CA . HIS A 1 88 ? -5.209 -2.315 15.337 1.00 95.88 88 HIS A CA 1
ATOM 662 C C . HIS A 1 88 ? -6.005 -3.160 14.324 1.00 95.88 88 HIS A C 1
ATOM 664 O O . HIS A 1 88 ? -5.413 -3.862 13.509 1.00 95.88 88 HIS A O 1
ATOM 670 N N . ALA A 1 89 ? -7.343 -3.103 14.329 1.00 97.38 89 ALA A N 1
ATOM 671 C CA . ALA A 1 89 ? -8.179 -4.057 13.594 1.00 97.38 89 ALA A CA 1
ATOM 672 C C . ALA A 1 89 ? -7.925 -4.068 12.075 1.00 97.38 89 ALA A C 1
ATOM 674 O O . ALA A 1 89 ? -7.939 -5.132 11.456 1.00 97.38 89 ALA A O 1
ATOM 675 N N . VAL A 1 90 ? -7.676 -2.900 11.475 1.00 97.88 90 VAL A N 1
ATOM 676 C CA . VAL A 1 90 ? -7.400 -2.779 10.033 1.00 97.88 90 VAL A CA 1
ATOM 677 C C . VAL A 1 90 ? -6.007 -3.324 9.692 1.00 97.88 90 VAL A C 1
ATOM 679 O O . VAL A 1 90 ? -5.851 -4.003 8.679 1.00 97.88 90 VAL A O 1
ATOM 682 N N . GLN A 1 91 ? -5.013 -3.107 10.561 1.00 97.88 91 GLN A N 1
ATOM 683 C CA . GLN A 1 91 ? -3.668 -3.673 10.413 1.00 97.88 91 GLN A CA 1
ATOM 684 C C . GLN A 1 91 ? -3.706 -5.202 10.454 1.00 97.88 91 GLN A C 1
ATOM 686 O O . GLN A 1 91 ? -3.167 -5.864 9.571 1.00 97.88 91 GLN A O 1
ATOM 691 N N . ASP A 1 92 ? -4.379 -5.759 11.458 1.00 98.19 92 ASP A N 1
ATOM 692 C CA . ASP A 1 92 ? -4.484 -7.204 11.640 1.00 98.19 92 ASP A CA 1
ATOM 693 C C . ASP A 1 92 ? -5.254 -7.871 10.502 1.00 98.19 92 ASP A C 1
ATOM 695 O O . ASP A 1 92 ? -4.970 -9.009 10.124 1.00 98.19 92 ASP A O 1
ATOM 699 N N . TRP A 1 93 ? -6.261 -7.186 9.955 1.00 98.38 93 TRP A N 1
ATOM 700 C CA . TRP A 1 93 ? -6.933 -7.645 8.749 1.00 98.38 93 TRP A CA 1
ATOM 701 C C . TRP A 1 93 ? -5.964 -7.663 7.567 1.00 98.38 93 TRP A C 1
ATOM 703 O O . TRP A 1 93 ? -5.847 -8.695 6.917 1.00 98.38 93 TRP A O 1
ATOM 713 N N . LEU A 1 94 ? -5.212 -6.583 7.341 1.00 97.88 94 LEU A N 1
ATOM 714 C CA . LEU A 1 94 ? -4.271 -6.485 6.223 1.00 97.88 94 LEU A CA 1
ATOM 715 C C . LEU A 1 94 ? -3.202 -7.587 6.251 1.00 97.88 94 LEU A C 1
ATOM 717 O O . LEU A 1 94 ? -2.919 -8.190 5.225 1.00 97.88 94 LEU A O 1
ATOM 721 N N . VAL A 1 95 ? -2.655 -7.910 7.426 1.00 96.50 95 VAL A N 1
ATOM 722 C CA . VAL A 1 95 ? -1.653 -8.986 7.575 1.00 96.50 95 VAL A CA 1
ATOM 723 C C . VAL A 1 95 ? -2.199 -10.361 7.162 1.00 96.50 95 VAL A C 1
ATOM 725 O O . VAL A 1 95 ? -1.433 -11.222 6.744 1.00 96.50 95 VAL A O 1
ATOM 728 N N . ARG A 1 96 ? -3.514 -10.581 7.269 1.00 96.94 96 ARG A N 1
ATOM 729 C CA . ARG A 1 96 ? -4.173 -11.861 6.953 1.00 96.94 96 ARG A CA 1
ATOM 730 C C . ARG A 1 96 ? -4.843 -11.892 5.579 1.00 96.94 96 ARG A C 1
ATOM 732 O O . ARG A 1 96 ? -5.341 -12.940 5.188 1.00 96.94 96 ARG A O 1
ATOM 739 N N . ASN A 1 97 ? -4.901 -10.759 4.883 1.00 97.50 97 ASN A N 1
ATOM 740 C CA . ASN A 1 97 ? -5.613 -10.608 3.617 1.00 97.50 97 ASN A CA 1
ATOM 741 C C . ASN A 1 97 ? -4.671 -9.968 2.590 1.00 97.50 97 ASN A C 1
ATOM 743 O O . ASN A 1 97 ? -4.614 -8.736 2.498 1.00 97.50 97 ASN A O 1
ATOM 747 N N . PRO A 1 98 ? -3.921 -10.783 1.826 1.00 94.94 98 PRO A N 1
ATOM 748 C CA . PRO A 1 98 ? -3.045 -10.290 0.773 1.00 94.94 98 PRO A CA 1
ATOM 749 C C . PRO A 1 98 ? -3.816 -9.414 -0.217 1.00 94.94 98 PRO A C 1
ATOM 751 O O . PRO A 1 98 ? -4.756 -9.848 -0.881 1.00 94.94 98 PRO A O 1
ATOM 754 N N . LEU A 1 99 ? -3.414 -8.148 -0.316 1.00 97.25 99 LEU A N 1
ATOM 755 C CA . LEU A 1 99 ? -4.017 -7.198 -1.249 1.00 97.25 99 LEU A CA 1
ATOM 756 C C . LEU A 1 99 ? -3.694 -7.452 -2.727 1.00 97.25 99 LEU A C 1
ATOM 758 O O . LEU A 1 99 ? -4.579 -7.183 -3.542 1.00 97.25 99 LEU A O 1
ATOM 762 N N . PRO A 1 100 ? -2.487 -7.918 -3.121 1.00 95.81 100 PRO A N 1
ATOM 763 C CA . PRO A 1 100 ? -2.152 -8.079 -4.534 1.00 95.81 100 PRO A CA 1
ATOM 764 C C . PRO A 1 100 ? -3.201 -8.838 -5.369 1.00 95.81 100 PRO A C 1
ATOM 766 O O . PRO A 1 100 ? -3.647 -8.266 -6.368 1.00 95.81 100 PRO A O 1
ATOM 769 N N . PRO A 1 101 ? -3.688 -10.035 -4.973 1.00 95.38 101 PRO A N 1
ATOM 770 C CA . PRO A 1 101 ? -4.680 -10.758 -5.769 1.00 95.38 101 PRO A CA 1
ATOM 771 C C . PRO A 1 101 ? -6.026 -10.024 -5.855 1.00 95.38 101 PRO A C 1
ATOM 773 O O . PRO A 1 101 ? -6.666 -10.037 -6.905 1.00 95.38 101 PRO A O 1
ATOM 776 N N . ALA A 1 102 ? -6.442 -9.335 -4.789 1.00 96.38 102 ALA A N 1
ATOM 777 C CA . ALA A 1 102 ? -7.697 -8.585 -4.760 1.00 96.38 102 ALA A CA 1
ATOM 778 C C . ALA A 1 102 ? -7.653 -7.311 -5.624 1.00 96.38 102 ALA A C 1
ATOM 780 O O . ALA A 1 102 ? -8.663 -6.912 -6.205 1.00 96.38 102 ALA A O 1
ATOM 781 N N . LEU A 1 103 ? -6.487 -6.665 -5.719 1.00 97.56 103 LEU A N 1
ATOM 782 C CA . LEU A 1 103 ? -6.309 -5.435 -6.493 1.00 97.56 103 LEU A CA 1
ATOM 783 C C . LEU A 1 103 ? -5.972 -5.697 -7.964 1.00 97.56 103 LEU A C 1
ATOM 785 O O . LEU A 1 103 ? -6.250 -4.837 -8.801 1.00 97.56 103 LEU A O 1
ATOM 789 N N . ALA A 1 104 ? -5.403 -6.860 -8.298 1.00 95.69 104 ALA A N 1
ATOM 790 C CA . ALA A 1 104 ? -4.920 -7.170 -9.643 1.00 95.69 104 ALA A CA 1
ATOM 791 C C . ALA A 1 104 ? -5.954 -6.935 -10.766 1.00 95.69 104 ALA A C 1
ATOM 793 O O . ALA A 1 104 ? -5.593 -6.286 -11.753 1.00 95.69 104 ALA A O 1
ATOM 794 N N . PRO A 1 105 ? -7.234 -7.353 -10.641 1.00 96.31 105 PRO A N 1
ATOM 795 C CA . PRO A 1 105 ? -8.228 -7.102 -11.687 1.00 96.31 105 PRO A CA 1
ATOM 796 C C . PRO A 1 105 ? -8.474 -5.611 -11.944 1.00 96.31 105 PRO A C 1
ATOM 798 O O . PRO A 1 105 ? -8.697 -5.210 -13.083 1.00 96.31 105 PRO A O 1
ATOM 801 N N . ALA A 1 106 ? -8.419 -4.786 -10.895 1.00 97.31 106 ALA A N 1
ATOM 802 C CA . ALA A 1 106 ? -8.677 -3.353 -10.982 1.00 97.31 106 ALA A CA 1
ATOM 803 C C . ALA A 1 106 ? -7.447 -2.548 -11.419 1.00 97.31 106 ALA A C 1
ATOM 805 O O . ALA A 1 106 ? -7.597 -1.496 -12.036 1.00 97.31 106 ALA A O 1
ATOM 806 N N . LEU A 1 107 ? -6.245 -3.023 -11.083 1.00 94.81 107 LEU A N 1
ATOM 807 C CA . LEU A 1 107 ? -4.974 -2.448 -11.529 1.00 94.81 107 LEU A CA 1
ATOM 808 C C . LEU A 1 107 ? -4.722 -2.706 -13.022 1.00 94.81 107 LEU A C 1
ATOM 810 O O . LEU A 1 107 ? -4.123 -1.871 -13.691 1.00 94.81 107 LEU A O 1
ATOM 814 N N . GLY A 1 108 ? -5.203 -3.836 -13.546 1.00 87.31 108 GLY A N 1
ATOM 815 C CA . GLY A 1 108 ? -4.981 -4.230 -14.933 1.00 87.31 108 GLY A CA 1
ATOM 816 C C . GLY A 1 108 ? -3.562 -4.752 -15.197 1.00 87.31 108 GLY A C 1
ATOM 817 O O . GLY A 1 108 ? -2.713 -4.822 -14.309 1.00 87.31 108 GLY A O 1
ATOM 818 N N . GLY A 1 109 ? -3.320 -5.182 -16.440 1.00 77.69 109 GLY A N 1
ATOM 819 C CA . GLY A 1 109 ? -2.039 -5.771 -16.854 1.00 77.69 109 GLY A CA 1
ATOM 820 C C . GLY A 1 109 ? -0.959 -4.753 -17.236 1.00 77.69 109 GLY A C 1
ATOM 821 O O . GLY A 1 109 ? 0.228 -5.067 -17.134 1.00 77.69 109 GLY A O 1
ATOM 822 N N . ASP A 1 110 ? -1.364 -3.552 -17.656 1.00 82.06 110 ASP A N 1
ATOM 823 C CA . ASP A 1 110 ? -0.469 -2.450 -18.012 1.00 82.06 110 ASP A CA 1
ATOM 824 C C . ASP A 1 110 ? -0.469 -1.398 -16.897 1.00 82.06 110 ASP A C 1
ATOM 826 O O . ASP A 1 110 ? -1.452 -0.693 -16.681 1.00 82.06 110 ASP A O 1
ATOM 830 N N . LEU A 1 111 ? 0.650 -1.311 -16.177 1.00 87.44 111 LEU A N 1
ATOM 831 C CA . LEU A 1 111 ? 0.858 -0.361 -15.080 1.00 87.44 111 LEU A CA 1
ATOM 832 C C . LEU A 1 111 ? 1.667 0.869 -15.527 1.00 87.44 111 LEU A C 1
ATOM 834 O O . LEU A 1 111 ? 2.192 1.615 -14.694 1.00 87.44 111 LEU A O 1
ATOM 838 N N . GLY A 1 112 ? 1.808 1.062 -16.843 1.00 83.06 112 GLY A N 1
ATOM 839 C CA . GLY A 1 112 ? 2.498 2.189 -17.467 1.00 83.06 112 GLY A CA 1
ATOM 840 C C . GLY A 1 112 ? 4.022 2.147 -17.353 1.00 83.06 112 GLY A C 1
ATOM 841 O O . GLY A 1 112 ? 4.679 3.129 -17.701 1.00 83.06 112 GLY A O 1
ATOM 842 N N . ARG A 1 113 ? 4.594 1.053 -16.826 1.00 84.94 113 ARG A N 1
ATOM 843 C CA . ARG A 1 113 ? 6.040 0.809 -16.717 1.00 84.94 113 ARG A CA 1
ATOM 844 C C . ARG A 1 113 ? 6.350 -0.681 -16.746 1.00 84.94 113 ARG A C 1
ATOM 846 O O . ARG A 1 113 ? 5.603 -1.483 -16.190 1.00 84.94 113 ARG A O 1
ATOM 853 N N . ASP A 1 114 ? 7.518 -1.013 -17.285 1.00 85.06 114 ASP A N 1
ATOM 854 C CA . ASP A 1 114 ? 8.001 -2.395 -17.370 1.00 85.06 114 ASP A CA 1
ATOM 855 C C . ASP A 1 114 ? 8.694 -2.879 -16.090 1.00 85.06 114 ASP A C 1
ATOM 857 O O . ASP A 1 114 ? 8.836 -4.080 -15.879 1.00 85.06 114 ASP A O 1
ATOM 861 N N . GLN A 1 115 ? 9.115 -1.969 -15.209 1.00 89.12 115 GLN A N 1
ATOM 862 C CA . GLN A 1 115 ? 9.772 -2.296 -13.944 1.00 89.12 115 GLN A CA 1
ATOM 863 C C . GLN A 1 115 ? 9.543 -1.212 -12.889 1.00 89.12 115 GLN A C 1
ATOM 865 O O . GLN A 1 115 ? 9.179 -0.082 -13.219 1.00 89.12 11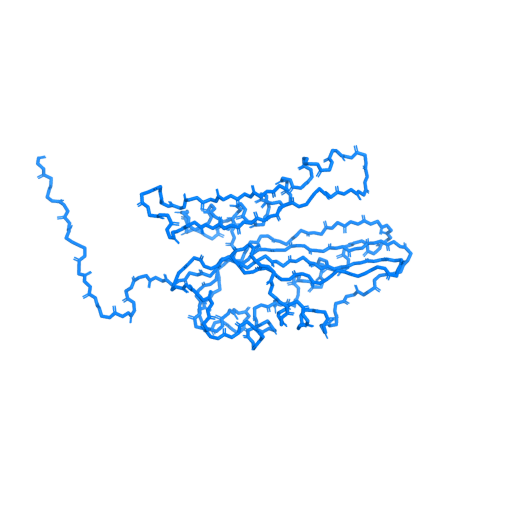5 GLN A O 1
ATOM 870 N N . LEU A 1 116 ? 9.801 -1.568 -11.626 1.00 93.75 116 LEU A N 1
ATOM 871 C CA . LEU A 1 116 ? 9.771 -0.667 -10.469 1.00 93.75 116 LEU A CA 1
ATOM 872 C C . LEU A 1 116 ? 8.456 0.112 -10.367 1.00 93.75 116 LEU A C 1
ATOM 874 O O . LEU A 1 116 ? 8.428 1.344 -10.337 1.00 93.75 116 LEU A O 1
ATOM 878 N N . VAL A 1 117 ? 7.353 -0.634 -10.311 1.00 95.19 117 VAL A N 1
ATOM 879 C CA . VAL A 1 117 ? 6.023 -0.064 -10.088 1.00 95.19 117 VAL A CA 1
ATOM 880 C C . VAL A 1 117 ? 5.756 -0.017 -8.592 1.00 95.19 117 VAL A C 1
ATOM 882 O O . VAL A 1 117 ? 5.631 -1.051 -7.939 1.00 95.19 117 VAL A O 1
ATOM 885 N N . GLY A 1 118 ? 5.671 1.191 -8.044 1.00 96.12 118 GLY A N 1
ATOM 886 C CA . GLY A 1 118 ? 5.323 1.403 -6.644 1.00 96.12 118 GLY A CA 1
ATOM 887 C C . GLY A 1 118 ? 3.813 1.439 -6.448 1.00 96.12 118 GLY A C 1
ATOM 888 O O . GLY A 1 118 ? 3.141 2.262 -7.068 1.00 96.12 118 GLY A O 1
ATOM 889 N N . ILE A 1 119 ? 3.284 0.600 -5.563 1.00 97.44 119 ILE A N 1
ATOM 890 C CA . ILE A 1 119 ? 1.874 0.593 -5.171 1.00 97.44 119 ILE A CA 1
ATOM 891 C C . ILE A 1 119 ? 1.787 0.950 -3.690 1.00 97.44 119 ILE A C 1
ATOM 893 O O . ILE A 1 119 ? 2.143 0.158 -2.818 1.00 97.44 119 ILE A O 1
ATOM 897 N N . LYS A 1 120 ? 1.289 2.151 -3.400 1.00 98.00 120 LYS A N 1
ATOM 898 C CA . LYS A 1 120 ? 0.950 2.583 -2.040 1.00 98.00 120 LYS A CA 1
ATOM 899 C C . LYS A 1 120 ? -0.503 2.225 -1.770 1.00 98.00 120 LYS A C 1
ATOM 901 O O . LYS A 1 120 ? -1.374 2.570 -2.570 1.00 98.00 120 LYS A O 1
ATOM 906 N N . VAL A 1 121 ? -0.761 1.631 -0.610 1.00 98.25 121 VAL A N 1
ATOM 907 C CA . VAL A 1 121 ? -2.118 1.367 -0.126 1.00 98.25 121 VAL A CA 1
ATOM 908 C C . VAL A 1 121 ? -2.293 1.983 1.259 1.00 98.25 121 VAL A C 1
ATOM 910 O O . VAL A 1 121 ? -1.482 1.738 2.150 1.00 98.25 121 VAL A O 1
ATOM 913 N N . LEU A 1 122 ? -3.334 2.796 1.435 1.00 97.56 122 LEU A N 1
ATOM 914 C CA . LEU A 1 122 ? -3.735 3.412 2.701 1.00 97.56 122 LEU A CA 1
ATOM 915 C C . LEU A 1 122 ? -5.246 3.274 2.860 1.00 97.56 122 LEU A C 1
ATOM 917 O O . LEU A 1 122 ? -5.996 3.787 2.032 1.00 97.56 122 LEU A O 1
ATOM 921 N N . PHE A 1 123 ? -5.706 2.639 3.932 1.00 97.62 123 PHE A N 1
ATOM 922 C CA . PHE A 1 123 ? -7.136 2.514 4.184 1.00 97.62 123 PHE A CA 1
ATOM 923 C C . PHE A 1 123 ? -7.472 2.414 5.660 1.00 97.62 123 PHE A C 1
ATOM 925 O O . PHE A 1 123 ? -6.607 2.168 6.498 1.00 97.62 123 PHE A O 1
ATOM 932 N N . GLY A 1 124 ? -8.739 2.648 5.970 1.00 96.75 124 GLY A N 1
ATOM 933 C CA . GLY A 1 124 ? -9.257 2.661 7.324 1.00 96.75 124 GLY A CA 1
ATOM 934 C C . GLY A 1 124 ? -10.248 3.789 7.533 1.00 96.75 124 GLY A C 1
ATOM 935 O O . GLY A 1 124 ? -10.694 4.430 6.583 1.00 96.75 124 GLY A O 1
ATOM 936 N N . GLY A 1 125 ? -10.599 4.038 8.783 1.00 94.81 125 GLY A N 1
ATOM 937 C CA . GLY A 1 125 ? -11.578 5.051 9.128 1.00 94.81 125 GLY A CA 1
ATOM 938 C C . GLY A 1 125 ? -12.048 4.950 10.568 1.00 94.81 125 GLY A C 1
ATOM 939 O O . GLY A 1 125 ? -11.490 4.210 11.380 1.00 94.81 125 GLY A O 1
ATOM 940 N N . GLY A 1 126 ? -13.089 5.714 10.860 1.00 92.44 126 GLY A N 1
ATOM 941 C CA . GLY A 1 126 ? -13.725 5.819 12.164 1.00 92.44 126 GLY A CA 1
ATOM 942 C C . GLY A 1 126 ? -14.686 7.002 12.182 1.00 92.44 126 GLY A C 1
ATOM 943 O O . GLY A 1 126 ? -14.544 7.929 11.389 1.00 92.44 126 GLY A O 1
ATOM 944 N N . ASP A 1 127 ? -15.684 6.949 13.061 1.00 84.44 127 ASP A N 1
ATOM 945 C CA . ASP A 1 127 ? -16.628 8.052 13.306 1.00 84.44 127 ASP A CA 1
ATOM 946 C C . ASP A 1 127 ? -17.333 8.598 12.044 1.00 84.44 127 ASP A C 1
ATOM 948 O O . ASP A 1 127 ? -17.597 9.790 11.922 1.00 84.44 127 ASP A O 1
ATOM 952 N N . GLY A 1 128 ? -17.650 7.715 11.090 1.00 81.69 128 GLY A N 1
ATOM 953 C CA . GLY A 1 128 ? -18.333 8.070 9.839 1.00 81.69 128 GLY A CA 1
ATOM 954 C C . GLY A 1 128 ? -17.406 8.467 8.684 1.00 81.69 128 GLY A C 1
ATOM 955 O O . GLY A 1 128 ? -17.876 8.587 7.555 1.00 81.69 128 GLY A O 1
ATOM 956 N N . GLU A 1 129 ? -16.100 8.593 8.923 1.00 87.25 129 GLU A N 1
ATOM 957 C CA . GLU A 1 129 ? -15.098 8.822 7.879 1.00 87.25 129 GLU A CA 1
ATOM 958 C C . GLU A 1 129 ? -14.465 7.502 7.423 1.00 87.25 129 GLU A C 1
ATOM 960 O O . GLU A 1 129 ? -14.182 6.612 8.232 1.00 87.25 129 GLU A O 1
ATOM 965 N N . GLN A 1 130 ? -14.216 7.375 6.117 1.00 92.31 130 GLN A N 1
ATOM 966 C CA . GLN A 1 130 ? -13.500 6.242 5.530 1.00 92.31 130 GLN A CA 1
ATOM 967 C C . GLN A 1 130 ? -12.530 6.709 4.449 1.00 92.31 130 GLN A C 1
ATOM 969 O O . GLN A 1 130 ? -12.850 7.560 3.622 1.00 92.31 130 GLN A O 1
ATOM 974 N N . THR A 1 131 ? -11.365 6.072 4.425 1.00 95.31 131 THR A N 1
ATOM 975 C CA . THR A 1 131 ? -10.343 6.222 3.396 1.00 95.31 131 THR A CA 1
ATOM 976 C C . THR A 1 131 ? -10.049 4.849 2.812 1.00 95.31 131 THR A C 1
ATOM 978 O O . THR A 1 131 ? -9.834 3.888 3.547 1.00 95.31 131 THR A O 1
ATOM 981 N N . ALA A 1 132 ? -9.999 4.766 1.487 1.00 97.88 132 ALA A N 1
ATOM 982 C CA . ALA A 1 132 ? -9.460 3.636 0.745 1.00 97.88 132 ALA A CA 1
ATOM 983 C C . ALA A 1 132 ? -8.705 4.199 -0.461 1.00 97.88 132 ALA A C 1
ATOM 985 O O . ALA A 1 132 ? -9.293 4.520 -1.490 1.00 97.88 132 ALA A O 1
ATOM 986 N N . GLU A 1 133 ? -7.403 4.406 -0.298 1.00 97.94 133 GLU A N 1
ATOM 987 C CA . GLU A 1 133 ? -6.533 5.005 -1.303 1.00 97.94 133 GLU A CA 1
ATOM 988 C C . GLU A 1 133 ? -5.527 3.969 -1.802 1.00 97.94 133 GLU A C 1
ATOM 990 O O . GLU A 1 133 ? -4.701 3.459 -1.041 1.00 97.94 133 GLU A O 1
ATOM 995 N N . VAL A 1 134 ? -5.555 3.727 -3.110 1.00 98.19 134 VAL A N 1
ATOM 996 C CA . VAL A 1 134 ? -4.464 3.098 -3.847 1.00 98.19 134 VAL A CA 1
ATOM 997 C C . VAL A 1 134 ? -3.815 4.148 -4.737 1.00 98.19 134 VAL A C 1
ATOM 999 O O . VAL A 1 134 ? -4.493 4.877 -5.470 1.00 98.19 134 VAL A O 1
ATOM 1002 N N . ARG A 1 135 ? -2.484 4.221 -4.692 1.00 97.31 135 ARG A N 1
ATOM 1003 C CA . ARG A 1 135 ? -1.692 5.010 -5.638 1.00 97.31 135 ARG A CA 1
ATOM 1004 C C . ARG A 1 135 ? -0.694 4.127 -6.360 1.00 97.31 135 ARG A C 1
ATOM 1006 O O . ARG A 1 135 ? -0.004 3.340 -5.719 1.00 97.31 135 ARG A O 1
ATOM 1013 N N . VAL A 1 136 ? -0.573 4.326 -7.666 1.00 95.88 136 VAL A N 1
ATOM 1014 C CA . VAL A 1 136 ? 0.414 3.665 -8.524 1.00 95.88 136 VAL A CA 1
ATOM 1015 C C . VAL A 1 136 ? 1.420 4.717 -8.974 1.00 95.88 136 VAL A C 1
ATOM 1017 O O . VAL A 1 136 ? 1.047 5.745 -9.535 1.00 95.88 136 VAL A O 1
ATOM 1020 N N . ASN A 1 137 ? 2.702 4.503 -8.679 1.00 93.00 137 ASN A N 1
ATOM 1021 C CA . ASN A 1 137 ? 3.792 5.441 -8.969 1.00 93.00 137 ASN A CA 1
ATOM 1022 C C . ASN A 1 137 ? 3.513 6.874 -8.465 1.00 93.00 137 ASN A C 1
ATOM 1024 O O . ASN A 1 137 ? 3.846 7.865 -9.118 1.00 93.00 137 ASN A O 1
ATOM 1028 N N . GLY A 1 138 ? 2.879 6.979 -7.291 1.00 92.06 138 GLY A N 1
ATOM 1029 C CA . GLY A 1 138 ? 2.504 8.241 -6.645 1.00 92.06 138 GLY A CA 1
ATOM 1030 C C . GLY A 1 138 ? 1.202 8.880 -7.150 1.00 92.06 138 GLY A C 1
ATOM 1031 O O . GLY A 1 138 ? 0.701 9.800 -6.498 1.00 92.06 138 GLY A O 1
ATOM 1032 N N . ALA A 1 139 ? 0.618 8.384 -8.245 1.00 93.62 139 ALA A N 1
ATOM 1033 C CA . ALA A 1 139 ? -0.643 8.877 -8.798 1.00 93.62 139 ALA A CA 1
ATOM 1034 C C . ALA A 1 139 ? -1.852 8.105 -8.228 1.00 93.62 139 ALA A C 1
ATOM 1036 O O . ALA A 1 139 ? -1.785 6.879 -8.128 1.00 93.62 139 ALA A O 1
ATOM 1037 N N . PRO A 1 140 ? -2.961 8.776 -7.857 1.00 95.69 140 PRO A N 1
ATOM 1038 C CA . PRO A 1 140 ? -4.198 8.105 -7.451 1.00 95.69 140 PRO A CA 1
ATOM 1039 C C . PRO A 1 140 ? -4.719 7.134 -8.513 1.00 95.69 140 PRO A C 1
ATOM 1041 O O . PRO A 1 140 ? -4.774 7.478 -9.691 1.00 95.69 140 PRO A O 1
ATOM 1044 N N . HIS A 1 141 ? -5.146 5.943 -8.088 1.00 96.94 141 HIS A N 1
ATOM 1045 C CA . HIS A 1 141 ? -5.667 4.909 -8.979 1.00 96.94 141 HIS A CA 1
ATOM 1046 C C . HIS A 1 141 ? -7.119 4.557 -8.628 1.00 96.94 141 HIS A C 1
ATOM 1048 O O . HIS A 1 141 ? -7.386 3.649 -7.841 1.00 96.94 141 HIS A O 1
ATOM 1054 N N . ALA A 1 142 ? -8.072 5.283 -9.221 1.00 97.50 142 ALA A N 1
ATOM 1055 C CA . ALA A 1 142 ? -9.486 5.256 -8.830 1.00 97.50 142 ALA A CA 1
ATOM 1056 C C . ALA A 1 142 ? -10.110 3.849 -8.813 1.00 97.50 142 ALA A C 1
ATOM 1058 O O . ALA A 1 142 ? -10.768 3.491 -7.839 1.00 97.50 142 ALA A O 1
ATOM 1059 N N . ALA A 1 143 ? -9.861 3.027 -9.838 1.00 97.94 143 ALA A N 1
ATOM 1060 C CA . ALA A 1 143 ? -10.418 1.675 -9.910 1.00 97.94 143 ALA A CA 1
ATOM 1061 C C . ALA A 1 143 ? -9.901 0.763 -8.783 1.00 97.94 143 ALA A C 1
ATOM 1063 O O . ALA A 1 143 ? -10.662 -0.004 -8.198 1.00 97.94 143 ALA A O 1
ATOM 1064 N N . ALA A 1 144 ? -8.621 0.888 -8.428 1.00 98.25 144 ALA A N 1
ATOM 1065 C CA . ALA A 1 144 ? -8.013 0.073 -7.377 1.00 98.25 144 ALA A CA 1
ATOM 1066 C C . ALA A 1 144 ? -8.418 0.574 -5.983 1.00 98.25 144 ALA A C 1
ATOM 1068 O O . ALA A 1 144 ? -8.677 -0.232 -5.096 1.00 98.25 144 ALA A O 1
ATOM 1069 N N . SER A 1 145 ? -8.562 1.891 -5.808 1.00 98.56 145 SER A N 1
ATOM 1070 C CA . SER A 1 145 ? -9.166 2.489 -4.611 1.00 98.56 145 SER A CA 1
ATOM 1071 C C . SER A 1 145 ? -10.607 2.011 -4.400 1.00 98.56 145 SER A C 1
ATOM 1073 O O . SER A 1 145 ? -10.976 1.661 -3.282 1.00 98.56 145 SER A O 1
ATOM 1075 N N . ALA A 1 146 ? -11.414 1.938 -5.465 1.00 98.44 146 ALA A N 1
ATOM 1076 C CA . ALA A 1 146 ? -12.778 1.417 -5.394 1.00 98.44 146 ALA A CA 1
ATOM 1077 C C . ALA A 1 146 ? -12.806 -0.082 -5.051 1.00 98.44 146 ALA A C 1
ATOM 1079 O O . ALA A 1 146 ? -13.586 -0.494 -4.193 1.00 98.44 146 ALA A O 1
ATOM 1080 N N . ALA A 1 147 ? -11.921 -0.883 -5.655 1.00 98.50 147 ALA A N 1
ATOM 1081 C CA . ALA A 1 147 ? -11.771 -2.297 -5.312 1.00 98.50 147 ALA A CA 1
ATOM 1082 C C . ALA A 1 147 ? -11.401 -2.479 -3.832 1.00 98.50 147 ALA A C 1
ATOM 1084 O O . ALA A 1 147 ? -12.059 -3.241 -3.131 1.00 98.50 147 ALA A O 1
ATOM 1085 N N . LEU A 1 148 ? -10.423 -1.714 -3.331 1.00 98.62 148 LEU A N 1
ATOM 1086 C CA . LEU A 1 148 ? -10.027 -1.706 -1.921 1.00 98.62 148 LEU A CA 1
ATOM 1087 C C . LEU A 1 148 ? -11.181 -1.303 -0.993 1.00 98.62 148 LEU A C 1
ATOM 1089 O O . LEU A 1 148 ? -11.360 -1.902 0.066 1.00 98.62 148 LEU A O 1
ATOM 1093 N N . ALA A 1 149 ? -11.972 -0.297 -1.374 1.00 98.12 149 ALA A N 1
ATOM 1094 C CA . ALA A 1 149 ? -13.133 0.139 -0.602 1.00 98.12 149 ALA A CA 1
ATOM 1095 C C . ALA A 1 149 ? -14.201 -0.962 -0.489 1.00 98.12 149 ALA A C 1
ATOM 1097 O O . ALA A 1 149 ? -14.842 -1.077 0.555 1.00 98.12 149 ALA A O 1
ATOM 1098 N N . GLY A 1 150 ? -14.361 -1.778 -1.535 1.00 97.75 150 GLY A N 1
ATOM 1099 C CA . GLY A 1 150 ? -15.307 -2.894 -1.582 1.00 97.75 150 GLY A CA 1
ATOM 1100 C C . GLY A 1 150 ? -14.894 -4.134 -0.783 1.00 97.75 150 GLY A C 1
ATOM 1101 O O . GLY A 1 150 ? -15.701 -5.050 -0.649 1.00 97.75 150 GLY A O 1
ATOM 1102 N N . LEU A 1 151 ? -13.669 -4.185 -0.249 1.00 98.00 151 LEU A N 1
ATOM 1103 C CA . LEU A 1 151 ? -13.215 -5.297 0.587 1.00 98.00 151 LEU A CA 1
ATOM 1104 C C . LEU A 1 151 ? -13.788 -5.213 2.012 1.00 98.00 151 LEU A C 1
ATOM 1106 O O . LEU A 1 151 ? -14.000 -4.130 2.573 1.00 98.00 151 LEU A O 1
ATOM 1110 N N . ASP A 1 152 ? -13.957 -6.384 2.627 1.00 96.75 152 ASP A N 1
ATOM 1111 C CA . ASP A 1 152 ? -14.538 -6.556 3.964 1.00 96.75 152 ASP A CA 1
ATOM 1112 C C . ASP A 1 152 ? -13.514 -6.333 5.095 1.00 96.75 152 ASP A C 1
ATOM 1114 O O . ASP A 1 152 ? -13.356 -7.137 6.016 1.00 96.75 152 ASP A O 1
ATOM 1118 N N . TRP A 1 153 ? -12.740 -5.247 5.007 1.00 97.38 153 TRP A N 1
ATOM 1119 C CA . TRP A 1 153 ? -11.872 -4.832 6.108 1.00 97.38 153 TRP A CA 1
ATOM 1120 C C . TRP A 1 153 ? -12.680 -4.171 7.241 1.00 97.38 153 TRP A C 1
ATOM 1122 O O . TRP A 1 153 ? -13.695 -3.514 6.985 1.00 97.38 153 TRP A O 1
ATOM 1132 N N . PRO A 1 154 ? -12.248 -4.283 8.512 1.00 95.88 154 PRO A N 1
ATOM 1133 C CA . PRO A 1 154 ? -13.040 -3.828 9.650 1.00 95.88 154 PRO A CA 1
ATOM 1134 C C . PRO A 1 154 ? -13.359 -2.331 9.614 1.00 95.88 154 PRO A C 1
ATOM 1136 O O . PRO A 1 154 ? -12.459 -1.492 9.632 1.00 95.88 154 PRO A O 1
ATOM 1139 N N . ARG A 1 155 ? -14.651 -1.988 9.654 1.00 93.81 155 ARG A N 1
ATOM 1140 C CA . ARG A 1 155 ? -15.121 -0.618 9.909 1.00 93.81 155 ARG A CA 1
ATOM 1141 C C . ARG A 1 155 ? -15.298 -0.435 11.418 1.00 93.81 155 ARG A C 1
ATOM 1143 O O . ARG A 1 155 ? -16.224 -0.990 12.004 1.00 93.81 155 ARG A O 1
ATOM 1150 N N . VAL A 1 156 ? -14.366 0.260 12.071 1.00 92.44 156 VAL A N 1
ATOM 1151 C CA . VAL A 1 156 ? -14.372 0.414 13.537 1.00 92.44 156 VAL A CA 1
ATOM 1152 C C . VAL A 1 156 ? -15.344 1.505 14.001 1.00 92.44 156 VAL A C 1
ATOM 1154 O O . VAL A 1 156 ? -15.558 2.497 13.310 1.00 92.44 156 VAL A O 1
ATOM 1157 N N . THR A 1 157 ? -15.916 1.321 15.193 1.00 90.81 157 THR A N 1
ATOM 1158 C CA . THR A 1 157 ? -16.786 2.286 15.887 1.00 90.81 157 THR A CA 1
ATOM 1159 C C . THR A 1 157 ? -16.198 2.626 17.257 1.00 90.81 157 THR A C 1
ATOM 1161 O O . THR A 1 157 ? -15.639 1.738 17.905 1.00 90.81 157 THR A O 1
ATOM 1164 N N . GLY A 1 158 ? -16.369 3.865 17.734 1.00 88.69 158 GLY A N 1
ATOM 1165 C CA . GLY A 1 158 ? -15.863 4.292 19.048 1.00 88.69 158 GLY A CA 1
ATOM 1166 C C . GLY A 1 158 ? -14.346 4.506 19.067 1.00 88.69 158 GLY A C 1
ATOM 1167 O O . GLY A 1 158 ? -13.670 4.136 20.028 1.00 88.69 158 GLY A O 1
ATOM 1168 N N . GLY A 1 159 ? -13.809 5.037 17.971 1.00 92.44 159 GLY A N 1
ATOM 1169 C CA . GLY A 1 159 ? -12.382 5.182 17.722 1.00 92.44 159 GLY A CA 1
ATOM 1170 C C . GLY A 1 159 ? -12.085 5.164 16.228 1.00 92.44 159 GLY A C 1
ATOM 1171 O O . GLY A 1 159 ? -12.992 5.142 15.393 1.00 92.44 159 GLY A O 1
ATOM 1172 N N . ARG A 1 160 ? -10.797 5.136 15.893 1.00 94.50 160 ARG A N 1
ATOM 1173 C CA . ARG A 1 160 ? -10.321 5.160 14.508 1.00 94.50 160 ARG A CA 1
ATOM 1174 C C . ARG A 1 160 ? -9.260 4.095 14.290 1.00 94.50 160 ARG A C 1
ATOM 1176 O O . ARG A 1 160 ? -8.521 3.770 15.214 1.00 94.50 160 ARG A O 1
ATOM 1183 N N . ALA A 1 161 ? -9.184 3.547 13.086 1.00 95.50 161 ALA A N 1
ATOM 1184 C CA . ALA A 1 161 ? -8.192 2.542 12.729 1.00 95.50 161 ALA A CA 1
ATOM 1185 C C . ALA A 1 161 ? -7.803 2.697 11.263 1.00 95.50 161 ALA A C 1
ATOM 1187 O O . ALA A 1 161 ? -8.671 2.698 10.392 1.00 95.50 161 ALA A O 1
ATOM 1188 N N . TRP A 1 162 ? -6.506 2.773 10.992 1.00 96.19 162 TRP A N 1
ATOM 1189 C CA . TRP A 1 162 ? -5.945 2.793 9.647 1.00 96.19 162 TRP A CA 1
ATOM 1190 C C . TRP A 1 162 ? -4.811 1.800 9.514 1.00 96.19 162 TRP A C 1
ATOM 1192 O O . TRP A 1 162 ? -4.187 1.415 10.501 1.00 96.19 162 TRP A O 1
ATOM 1202 N N . ALA A 1 163 ? -4.535 1.418 8.273 1.00 97.12 163 ALA A N 1
ATOM 1203 C CA . ALA A 1 163 ? -3.349 0.686 7.892 1.00 97.12 163 ALA A CA 1
ATOM 1204 C C . ALA A 1 163 ? -2.760 1.252 6.600 1.00 97.12 163 ALA A C 1
ATOM 1206 O O . ALA A 1 163 ? -3.474 1.703 5.699 1.00 97.12 163 ALA A O 1
ATOM 1207 N N . ARG A 1 164 ? -1.434 1.183 6.502 1.00 97.50 164 ARG A N 1
ATOM 1208 C CA . ARG A 1 164 ? -0.684 1.448 5.279 1.00 97.50 164 ARG A CA 1
ATOM 1209 C C . ARG A 1 164 ? 0.320 0.343 5.015 1.00 97.50 164 ARG A C 1
ATOM 1211 O O . ARG A 1 164 ? 0.970 -0.159 5.931 1.00 97.50 164 ARG A O 1
ATOM 1218 N N . THR A 1 165 ? 0.485 0.038 3.737 1.00 98.19 165 THR A N 1
ATOM 1219 C CA . THR A 1 165 ? 1.593 -0.761 3.222 1.00 98.19 165 THR A CA 1
ATOM 1220 C C . THR A 1 165 ? 2.063 -0.210 1.877 1.00 98.19 165 THR A C 1
ATOM 1222 O O . THR A 1 165 ? 1.458 0.709 1.310 1.00 98.19 165 THR A O 1
ATOM 1225 N N . PHE A 1 166 ? 3.176 -0.746 1.396 1.00 98.19 166 PHE A N 1
ATOM 1226 C CA . PHE A 1 166 ? 3.754 -0.423 0.106 1.00 98.19 166 PHE A CA 1
ATOM 1227 C C . PHE A 1 166 ? 4.243 -1.707 -0.556 1.00 98.19 166 PHE A C 1
ATOM 1229 O O . PHE A 1 166 ? 4.903 -2.523 0.085 1.00 98.19 166 PHE A O 1
ATOM 1236 N N . ILE A 1 167 ? 3.925 -1.869 -1.835 1.00 97.94 167 ILE A N 1
ATOM 1237 C CA . ILE A 1 167 ? 4.327 -3.015 -2.645 1.00 97.94 167 ILE A CA 1
ATOM 1238 C C . ILE A 1 167 ? 5.144 -2.478 -3.813 1.00 97.94 167 ILE A C 1
ATOM 1240 O O . ILE A 1 167 ? 4.662 -1.642 -4.579 1.00 97.94 167 ILE A O 1
ATOM 1244 N N . LEU A 1 168 ? 6.376 -2.953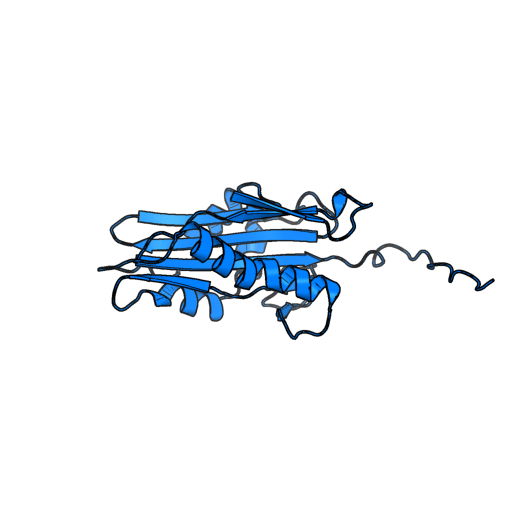 -3.958 1.00 97.44 168 LEU A N 1
ATOM 1245 C CA . LEU A 1 168 ? 7.211 -2.650 -5.112 1.00 97.44 168 LEU A CA 1
ATOM 1246 C C . LEU A 1 168 ? 7.189 -3.835 -6.073 1.00 97.44 168 LEU A C 1
ATOM 1248 O O . LEU A 1 168 ? 7.712 -4.903 -5.759 1.00 97.44 168 LEU A O 1
ATOM 1252 N N . LEU A 1 169 ? 6.608 -3.642 -7.254 1.00 95.94 169 LEU A N 1
ATOM 1253 C CA . LEU A 1 169 ? 6.643 -4.645 -8.308 1.00 95.94 169 LEU A CA 1
ATOM 1254 C C . LEU A 1 169 ? 7.914 -4.492 -9.131 1.00 95.94 169 LEU A C 1
ATOM 1256 O O . LEU A 1 169 ? 8.244 -3.411 -9.629 1.00 95.94 169 LEU A O 1
ATOM 1260 N N . VAL A 1 170 ? 8.602 -5.606 -9.316 1.00 93.38 170 VAL A N 1
ATOM 1261 C CA . VAL A 1 170 ? 9.830 -5.700 -10.089 1.00 93.38 170 VAL A CA 1
ATOM 1262 C C . VAL A 1 170 ? 9.651 -6.741 -11.188 1.00 93.38 170 VAL A C 1
ATOM 1264 O O . VAL A 1 170 ? 9.158 -7.848 -10.971 1.00 93.38 170 VAL A O 1
ATOM 1267 N N . ARG A 1 171 ? 10.084 -6.396 -12.399 1.00 83.81 171 ARG A N 1
ATOM 1268 C CA . ARG A 1 171 ? 10.463 -7.390 -13.402 1.00 83.81 171 ARG A CA 1
ATOM 1269 C C . ARG A 1 171 ? 11.968 -7.328 -13.514 1.00 83.81 171 ARG A C 1
ATOM 1271 O O . ARG A 1 171 ? 12.536 -6.247 -13.624 1.00 83.81 171 ARG A O 1
ATOM 1278 N N . ARG A 1 172 ? 12.620 -8.488 -13.493 1.00 58.75 172 ARG A N 1
ATOM 1279 C CA . ARG A 1 172 ? 14.008 -8.555 -13.940 1.00 58.75 172 ARG A CA 1
ATOM 1280 C C . ARG A 1 172 ? 14.031 -8.233 -15.433 1.00 58.75 172 ARG A C 1
ATOM 1282 O O . ARG A 1 172 ? 13.343 -8.904 -16.208 1.00 58.75 172 ARG A O 1
ATOM 1289 N N . GLU A 1 173 ? 14.835 -7.250 -15.833 1.00 49.50 173 GLU A N 1
ATOM 1290 C CA . GLU A 1 173 ? 15.300 -7.158 -17.218 1.00 49.50 173 GLU A CA 1
ATOM 1291 C C . GLU A 1 173 ? 15.903 -8.530 -17.588 1.00 49.50 173 GLU A C 1
ATOM 1293 O O . GLU A 1 173 ? 16.782 -9.034 -16.889 1.00 49.50 173 GLU A O 1
ATOM 1298 N N . GLY A 1 174 ? 15.371 -9.184 -18.630 1.00 45.16 174 GLY A N 1
ATOM 1299 C CA . GLY A 1 174 ? 15.930 -10.441 -19.152 1.00 45.16 174 GLY A CA 1
ATOM 1300 C C . GLY A 1 174 ? 14.997 -11.646 -19.320 1.00 45.16 174 GLY A C 1
ATOM 1301 O O . GLY A 1 174 ? 15.485 -12.705 -19.706 1.00 45.16 174 GLY A O 1
ATOM 1302 N N . THR A 1 175 ? 13.679 -11.539 -19.113 1.00 45.00 175 THR A N 1
ATOM 1303 C CA . THR A 1 175 ? 12.743 -12.594 -19.589 1.00 45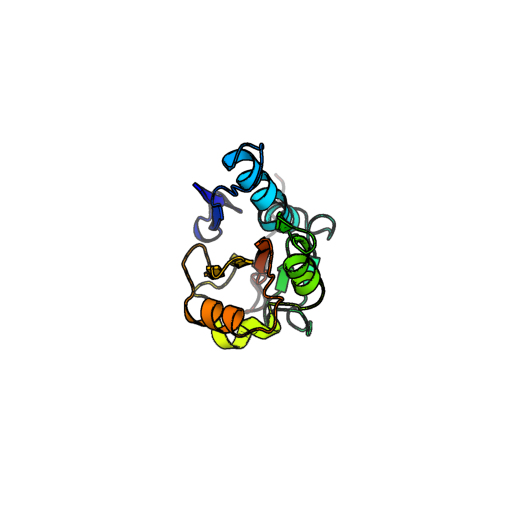.00 175 THR A CA 1
ATOM 1304 C C . THR A 1 175 ? 12.200 -12.347 -21.003 1.00 45.00 175 THR A C 1
ATOM 1306 O O . THR A 1 175 ? 11.562 -13.223 -21.580 1.00 45.00 175 THR A O 1
ATOM 1309 N N . GLY A 1 176 ? 12.555 -11.217 -21.624 1.00 41.28 176 GLY A N 1
ATOM 1310 C CA . GLY A 1 176 ? 12.571 -11.047 -23.077 1.00 41.28 176 GLY A CA 1
ATOM 1311 C C . GLY A 1 176 ? 14.008 -11.172 -23.586 1.00 41.28 176 GLY A C 1
ATOM 1312 O O . GLY A 1 176 ? 14.847 -10.388 -23.167 1.00 41.28 176 GLY A O 1
ATOM 1313 N N . ARG A 1 177 ? 14.277 -12.195 -24.417 1.00 41.06 177 ARG A N 1
ATOM 1314 C CA . ARG A 1 177 ? 15.522 -12.513 -25.164 1.00 41.06 177 ARG A CA 1
ATOM 1315 C C . ARG A 1 177 ? 16.821 -11.832 -24.684 1.00 41.06 177 ARG A C 1
ATOM 1317 O O . ARG A 1 177 ? 17.044 -10.649 -24.902 1.00 41.06 177 ARG A O 1
ATOM 1324 N N . GLY A 1 178 ? 17.713 -12.652 -24.125 1.00 35.31 178 GLY A N 1
ATOM 1325 C CA . GLY A 1 178 ? 18.975 -12.245 -23.513 1.00 35.31 178 GLY A CA 1
ATOM 1326 C C . GLY A 1 178 ? 19.890 -11.350 -24.352 1.00 35.31 178 GLY A C 1
ATOM 1327 O O . GLY A 1 178 ? 20.086 -11.549 -25.550 1.00 35.31 178 GLY A O 1
ATOM 1328 N N . VAL A 1 179 ? 20.541 -10.428 -23.647 1.00 34.84 179 VAL A N 1
ATOM 1329 C CA . VAL A 1 179 ? 21.776 -9.764 -24.065 1.00 34.84 179 VAL A CA 1
ATOM 1330 C C . VAL A 1 179 ? 22.800 -10.022 -22.955 1.00 34.84 179 VAL A C 1
ATOM 1332 O O . VAL A 1 179 ? 22.520 -9.709 -21.798 1.00 34.84 179 VAL A O 1
ATOM 1335 N N . PRO A 1 180 ? 23.962 -10.633 -23.244 1.00 35.50 180 PRO A N 1
ATOM 1336 C CA . PRO A 1 180 ? 24.949 -10.917 -22.215 1.00 35.50 180 PRO A CA 1
ATOM 1337 C C . PRO A 1 180 ? 25.637 -9.619 -21.778 1.00 35.50 180 PRO A C 1
ATOM 1339 O O . PRO A 1 180 ? 26.214 -8.901 -22.597 1.00 35.50 180 PRO A O 1
ATOM 1342 N N . LEU A 1 181 ? 25.620 -9.349 -20.471 1.00 39.22 181 LEU A N 1
ATOM 1343 C CA . LEU A 1 181 ? 26.486 -8.357 -19.838 1.00 39.22 181 LEU A CA 1
ATOM 1344 C C . LEU A 1 181 ? 27.945 -8.762 -20.085 1.00 39.22 181 LEU A C 1
ATOM 1346 O O . LEU A 1 181 ? 28.438 -9.751 -19.541 1.00 39.22 181 LEU A O 1
ATOM 1350 N N . ARG A 1 182 ? 28.641 -8.010 -20.945 1.00 39.88 182 ARG A N 1
ATOM 1351 C CA . ARG A 1 182 ? 30.086 -8.155 -21.133 1.00 39.88 182 ARG A CA 1
ATOM 1352 C C . ARG A 1 182 ? 30.782 -7.793 -19.825 1.00 39.88 182 ARG A C 1
ATOM 1354 O O . ARG A 1 182 ? 30.743 -6.642 -19.401 1.00 39.88 182 ARG A O 1
ATOM 1361 N N . ALA A 1 183 ? 31.446 -8.772 -19.217 1.00 38.38 183 ALA A N 1
ATOM 1362 C CA . ALA A 1 183 ? 32.363 -8.539 -18.114 1.00 38.38 183 ALA A CA 1
ATOM 1363 C C . ALA A 1 183 ? 33.445 -7.538 -18.551 1.00 38.38 183 ALA A C 1
ATOM 1365 O O . ALA A 1 183 ? 34.153 -7.762 -19.539 1.00 38.38 183 ALA A O 1
ATOM 1366 N N . ALA A 1 184 ? 33.558 -6.427 -17.822 1.00 39.25 184 ALA A N 1
ATOM 1367 C CA . ALA A 1 184 ? 34.642 -5.475 -17.998 1.00 39.25 184 ALA A CA 1
ATOM 1368 C C . ALA A 1 184 ? 35.978 -6.185 -17.729 1.00 39.25 184 ALA A C 1
ATOM 1370 O O . ALA A 1 184 ? 36.194 -6.766 -16.663 1.00 39.25 184 ALA A O 1
ATOM 1371 N N . ARG A 1 185 ? 36.869 -6.159 -18.724 1.00 40.97 185 ARG A N 1
ATOM 1372 C CA . ARG A 1 185 ? 38.258 -6.593 -18.571 1.00 40.97 185 ARG A CA 1
ATOM 1373 C C . ARG A 1 185 ? 38.941 -5.670 -17.564 1.00 40.97 185 ARG A C 1
ATOM 1375 O O . ARG A 1 185 ? 38.887 -4.453 -17.716 1.00 40.97 185 ARG A O 1
ATOM 1382 N N . ARG A 1 186 ? 39.582 -6.266 -16.559 1.00 40.66 186 ARG A N 1
ATOM 1383 C CA . ARG A 1 186 ? 40.527 -5.566 -15.685 1.00 40.66 186 ARG A CA 1
ATOM 1384 C C . ARG A 1 186 ? 41.728 -5.122 -16.526 1.00 40.66 186 ARG A C 1
ATOM 1386 O O . ARG A 1 186 ? 42.257 -5.941 -17.279 1.00 40.66 186 ARG A O 1
ATOM 1393 N N . ALA A 1 187 ? 42.078 -3.843 -16.420 1.00 52.19 187 ALA A N 1
ATOM 1394 C CA . ALA A 1 187 ? 43.388 -3.321 -16.795 1.00 52.19 187 ALA A CA 1
ATOM 1395 C C . ALA A 1 187 ? 44.371 -3.555 -15.643 1.00 52.19 187 ALA A C 1
ATOM 1397 O O . ALA A 1 187 ? 43.898 -3.556 -14.479 1.00 52.19 187 ALA A O 1
#

InterPro domains:
  IPR045929 Protein of unknown function DUF6348 [PF19875] (2-171)

Foldseek 3Di:
DKDWDQLDPVCCLLIFIDDFDQDDADPDGSVVVSVVQCCQAVVLLSVCVVVVPCPRFHWADCPRLLAANNWIKTKGHKDKAKDDPCQCQLSVVCVVRRLRNLLNVQCDDCLPDPFFWKWKWKWWWEDPDTFTFIDISHHTRVSSSVSSVPDPGDHDYPMIMMMIHMMTTGDPPDPPPDDDDDDDDDD

Radius of gyration: 17.7 Å; chains: 1; bounding box: 62×33×47 Å

Organism: Kitasatospora griseola (NCBI:txid2064)

Sequence (187 aa):
MDLVFLADRDRPETAVRDCVTGIGDGDRDPVRRGIEVWAATTGVSLIELVAHNGRFAGHLDPRDPDGMPGWHAIHGGVVGWGTGARYHAVQDWLVRNPLPPALAPALGGDLGRDQLVGIKVLFGGGDGEQTAEVRVNGAPHAAASAALAGLDWPRVTGGRAWARTFILLVRREGTGRGVPLRAARRA

Secondary structure (DSSP, 8-state):
-EEEEESSTT-GGGEEEEE-----SSSS-HHHHHHHHHIIIIIHHHHHHHH-SSSSSEEE-TT-TTS-TTSEEEEEEEEEEEESTTTTHHHHHHHHS-HHHHHHHHH-S--S-SS-EEEEEEEEEETTEEEEEEEETTEE-HHHHHHHHTS-----SSSEEEEEEEEEEE--TTSSS-----PPPP-

pLDDT: mean 88.04, std 15.62, range [34.84, 98.62]